Protein AF-A0A9R0UV63-F1 (afdb_monomer_lite)

Radius of gyration: 29.66 Å; chains: 1; bounding box: 83×68×76 Å

Secondary structure (DSSP, 8-state):
-------------SSHHHHHHHHTTS---PPPHHHHHHHHHGGGGG-EEEEEEEEE-TTS-EEEEEEEEE-HHHHHHHHHHHHHHHHHHHHHHTTTT-S-EEE-S---------------------TTGGG--GGGTTSPEEE--TT---HHHHHHHHHHHHHHHHHHHHHHHHHHHHHHHHHHHHHHHHHH-TTS-HHHHHHHHHH----HHHHHHHHHHHHHHHHHHHHHHHHHHHHHHHHHHT-

pLDDT: mean 73.36, std 22.22, range [30.55, 98.38]

Foldseek 3Di:
DDDDDDDDPDPPPDPVVVVVVVVVPPPPPPDDPVSVLVVLLVVQVVAWDWDWDWDADPVRDIDIDIDIDRDPLCVPLVVVLVVLVVLLVVLVVVCPPAQKDFDDLDDPPDDDPDDDDDDPDPPPPPLQVPDPDPVPSVDTAMDHDQQFDDPVNLVVLVVSLVSLVVSLVVLVVSLVVLVVVVVVVVVVVCVVPVPDDPVVSVVCVVVPPPDSSSVSSNVSSVVSNVSSVVSNVVSVSSSVNRVSSND

Sequence (247 aa):
MADSSNSPSTSVSDESSEAEAQCCSSSSTAPSLHDTMDCLLAVCDYIVEFYPSTQPLSDGTRVEVMATRPRSDIYINLPALEKLDAMLIEIMDSFQKAEFWYADAGTRSFGSVTSSSSPSSSFRRSTTTAHRNEDKWWVPVPCVPEGGLSVKARKELRQRRDCANQIHKAAVAINSGVLSDMESLLLCIKHRFPGLSQTTLDTSKIQFNKDVGQAILESYSRVLESLAFNIVSWTDEVLFADKAARK

InterPro domains:
  IPR005512 PRONE domain [PF03759] (36-183)
  IPR005512 PRONE domain [PS51334] (1-247)
  IPR038937 Rop guanine nucleotide exchange factor [PTHR33101] (34-183)

Organism: Triticum turgidum subsp. durum (NCBI:txid4567)

Structure (mmCIF, N/CA/C/O backbone):
data_AF-A0A9R0UV63-F1
#
_entry.id   AF-A0A9R0UV63-F1
#
loop_
_atom_site.group_PDB
_atom_site.id
_atom_site.type_symbol
_atom_site.label_atom_id
_atom_site.label_alt_id
_atom_site.label_comp_id
_atom_site.label_asym_id
_atom_site.label_entity_id
_atom_site.label_seq_id
_atom_site.pdbx_PDB_ins_code
_atom_site.Cartn_x
_atom_site.Cartn_y
_atom_site.Cartn_z
_atom_site.occupancy
_atom_site.B_iso_or_equiv
_atom_site.auth_seq_id
_atom_site.auth_comp_id
_atom_site.auth_asym_id
_atom_site.auth_atom_id
_atom_site.pdbx_PDB_model_num
ATOM 1 N N . MET A 1 1 ? 10.391 -59.450 43.694 1.00 37.38 1 MET A N 1
ATOM 2 C CA . MET A 1 1 ? 10.877 -60.160 42.492 1.00 37.38 1 MET A CA 1
ATOM 3 C C . MET A 1 1 ? 9.616 -60.629 41.777 1.00 37.38 1 MET A C 1
ATOM 5 O O . MET A 1 1 ? 8.924 -61.446 42.361 1.00 37.38 1 MET A O 1
ATOM 9 N N . ALA A 1 2 ? 9.061 -59.812 40.869 1.00 35.91 2 ALA A N 1
ATOM 10 C CA . ALA A 1 2 ? 9.223 -59.922 39.400 1.00 35.91 2 ALA A CA 1
ATOM 11 C C . ALA A 1 2 ? 8.759 -61.314 38.915 1.00 35.91 2 ALA A C 1
ATOM 13 O O . ALA A 1 2 ? 9.233 -62.302 39.457 1.00 35.91 2 ALA A O 1
ATOM 14 N N . ASP A 1 3 ? 7.822 -61.528 37.996 1.00 34.06 3 ASP A N 1
ATOM 15 C CA . ASP A 1 3 ? 7.282 -60.758 36.873 1.00 34.06 3 ASP A CA 1
ATOM 16 C C . ASP A 1 3 ? 5.901 -61.336 36.511 1.00 34.06 3 ASP A C 1
ATOM 18 O O . ASP A 1 3 ? 5.694 -62.543 36.629 1.00 34.06 3 ASP A O 1
ATOM 22 N N . SER A 1 4 ? 4.977 -60.506 36.023 1.00 38.59 4 SER A N 1
ATOM 23 C CA . SER A 1 4 ? 3.871 -60.915 35.135 1.00 38.59 4 SER A CA 1
ATOM 24 C C . SER A 1 4 ? 3.255 -59.658 34.522 1.00 38.59 4 SER A C 1
ATOM 26 O O . SER A 1 4 ? 2.269 -59.108 35.006 1.00 38.59 4 SER A O 1
ATOM 28 N N . SER A 1 5 ? 3.901 -59.165 33.472 1.00 39.75 5 SER A N 1
ATOM 29 C CA . SER A 1 5 ? 3.413 -58.117 32.582 1.00 39.75 5 SER A CA 1
ATOM 30 C C . SER A 1 5 ? 2.349 -58.703 31.649 1.00 39.75 5 SER A C 1
ATOM 32 O O . SER A 1 5 ? 2.662 -59.381 30.675 1.00 39.75 5 SER A O 1
ATOM 34 N N . ASN A 1 6 ? 1.079 -58.440 31.958 1.00 38.28 6 ASN A N 1
ATOM 35 C CA . ASN A 1 6 ? -0.048 -58.688 31.065 1.00 38.28 6 ASN A CA 1
ATOM 36 C C . ASN A 1 6 ? -0.496 -57.333 30.495 1.00 38.28 6 ASN A C 1
ATOM 38 O O . ASN A 1 6 ? -1.189 -56.568 31.165 1.00 38.28 6 ASN A O 1
ATOM 42 N N . SER A 1 7 ? -0.033 -57.002 29.291 1.00 40.16 7 SER A N 1
ATOM 43 C CA . SER A 1 7 ? -0.441 -55.792 28.568 1.00 40.16 7 SER A CA 1
ATOM 44 C C . SER A 1 7 ? -1.810 -56.015 27.916 1.00 40.16 7 SER A C 1
ATOM 46 O O . SER A 1 7 ? -1.969 -57.007 27.205 1.00 40.16 7 SER A O 1
ATOM 48 N N . PRO A 1 8 ? -2.795 -55.115 28.074 1.00 38.47 8 PRO A N 1
ATOM 49 C CA . PRO A 1 8 ? -3.982 -55.137 27.238 1.00 38.47 8 PRO A CA 1
ATOM 50 C C . PRO A 1 8 ? -3.643 -54.490 25.889 1.00 38.47 8 PRO A C 1
ATOM 52 O O . PRO A 1 8 ? -3.370 -53.295 25.801 1.00 38.47 8 PRO A O 1
ATOM 55 N N . SER A 1 9 ? -3.641 -55.295 24.829 1.00 36.59 9 SER A N 1
ATOM 56 C CA . SER A 1 9 ? -3.609 -54.824 23.446 1.00 36.59 9 SER A CA 1
ATOM 57 C C . SER A 1 9 ? -4.963 -54.204 23.099 1.00 36.59 9 SER A C 1
ATOM 59 O O . SER A 1 9 ? -5.873 -54.891 22.645 1.00 36.59 9 SER A O 1
ATOM 61 N N . THR A 1 10 ? -5.120 -52.904 23.333 1.00 37.75 10 THR A N 1
ATOM 62 C CA . THR A 1 10 ? -6.195 -52.122 22.717 1.00 37.75 10 THR A CA 1
ATOM 63 C C . THR A 1 10 ? -5.818 -51.865 21.264 1.00 37.75 10 THR A C 1
ATOM 65 O O . THR A 1 10 ? -4.943 -51.051 20.973 1.00 37.75 10 THR A O 1
ATOM 68 N N . SER A 1 11 ? -6.462 -52.592 20.355 1.00 39.50 11 SER A N 1
ATOM 69 C CA . SER A 1 11 ? -6.487 -52.305 18.924 1.00 39.50 11 SER A CA 1
ATOM 70 C C . SER A 1 11 ? -7.198 -50.971 18.694 1.00 39.50 11 SER A C 1
ATOM 72 O O . SER A 1 11 ? -8.419 -50.923 18.567 1.00 39.50 11 SER A O 1
ATOM 74 N N . VAL A 1 12 ? -6.427 -49.885 18.684 1.00 42.53 12 VAL A N 1
ATOM 75 C CA . VAL A 1 12 ? -6.827 -48.606 18.090 1.00 42.53 12 VAL A CA 1
ATOM 76 C C . VAL A 1 12 ? -6.249 -48.602 16.681 1.00 42.53 12 VAL A C 1
ATOM 78 O O . VAL A 1 12 ? -5.180 -48.054 16.426 1.00 42.53 12 VAL A O 1
ATOM 81 N N . SER A 1 13 ? -6.911 -49.332 15.793 1.00 45.72 13 SER A N 1
ATOM 82 C CA . SER A 1 13 ? -6.637 -49.288 14.364 1.00 45.72 13 SER A CA 1
ATOM 83 C C . SER A 1 13 ? -7.853 -48.674 13.689 1.00 45.72 13 SER A C 1
ATOM 85 O O . SER A 1 13 ? -8.967 -49.155 13.875 1.00 45.72 13 SER A O 1
ATOM 87 N N . ASP A 1 14 ? -7.575 -47.611 12.937 1.00 48.31 14 ASP A N 1
ATOM 88 C CA . ASP A 1 14 ? -8.387 -47.084 11.841 1.00 48.31 14 ASP A CA 1
ATOM 89 C C . ASP A 1 14 ? -9.636 -46.255 12.171 1.00 48.31 14 ASP A C 1
ATOM 91 O O . ASP A 1 14 ? -10.699 -46.485 11.616 1.00 48.31 14 ASP A O 1
ATOM 95 N N . GLU A 1 15 ? -9.482 -45.193 12.972 1.00 39.53 15 GLU A N 1
ATOM 96 C CA . GLU A 1 15 ? -10.379 -44.017 12.867 1.00 39.53 15 GLU A CA 1
ATOM 97 C C . GLU A 1 15 ? -9.643 -42.750 12.367 1.00 39.53 15 GLU A C 1
ATOM 99 O O . GLU A 1 15 ? -10.254 -41.849 11.798 1.00 39.53 15 GLU A O 1
ATOM 104 N N . SER A 1 16 ? -8.304 -42.699 12.466 1.00 39.41 16 SER A N 1
ATOM 105 C CA . SER A 1 16 ? -7.493 -41.620 11.861 1.00 39.41 16 SER A CA 1
ATOM 106 C C . SER A 1 16 ? -7.344 -41.759 10.344 1.00 39.41 16 SER A C 1
ATOM 108 O O . SER A 1 16 ? -7.339 -40.755 9.637 1.00 39.41 16 SER A O 1
ATOM 110 N N . SER A 1 17 ? -7.264 -42.989 9.837 1.00 41.84 17 SER A N 1
ATOM 111 C CA . SER A 1 17 ? -7.041 -43.277 8.414 1.00 41.84 17 SER A CA 1
ATOM 112 C C . SER A 1 17 ? -8.251 -42.901 7.544 1.00 41.84 17 SER A C 1
ATOM 114 O O . SER A 1 17 ? -8.101 -42.555 6.373 1.00 41.84 17 SER A O 1
ATOM 116 N N . GLU A 1 18 ? -9.458 -42.936 8.118 1.00 39.47 18 GLU A N 1
ATOM 117 C CA . GLU A 1 18 ? -10.705 -42.628 7.409 1.00 39.47 18 GLU A CA 1
ATOM 118 C C . GLU A 1 18 ? -10.985 -41.114 7.383 1.00 39.47 18 GLU A C 1
ATOM 120 O O . GLU A 1 18 ? -11.452 -40.592 6.373 1.00 39.47 18 GLU A O 1
ATOM 125 N N . ALA A 1 19 ? -10.568 -40.370 8.417 1.00 40.47 19 ALA A N 1
ATOM 126 C CA . ALA A 1 19 ? -10.639 -38.905 8.432 1.00 40.47 19 ALA A CA 1
ATOM 127 C C . ALA A 1 19 ? -9.666 -38.245 7.432 1.00 40.47 19 ALA A C 1
ATOM 129 O O . ALA A 1 19 ? -9.995 -37.218 6.833 1.00 40.47 19 ALA A O 1
ATOM 130 N N . GLU A 1 20 ? -8.497 -38.850 7.192 1.00 40.41 20 GLU A N 1
ATOM 131 C CA . GLU A 1 20 ? -7.548 -38.367 6.179 1.00 40.41 20 GLU A CA 1
ATOM 132 C C . GLU A 1 20 ? -7.994 -38.720 4.748 1.00 40.41 20 GLU A C 1
ATOM 134 O O . GLU A 1 20 ? -7.863 -37.896 3.840 1.00 40.41 20 GLU A O 1
ATOM 139 N N . ALA A 1 21 ? -8.619 -39.885 4.538 1.00 41.09 21 ALA A N 1
ATOM 140 C CA . ALA A 1 21 ? -9.150 -40.277 3.228 1.00 41.09 21 ALA A CA 1
ATOM 141 C C . ALA A 1 21 ? -10.405 -39.476 2.814 1.00 41.09 21 ALA A C 1
ATOM 143 O O . ALA A 1 21 ? -10.617 -39.216 1.621 1.00 41.09 21 ALA A O 1
A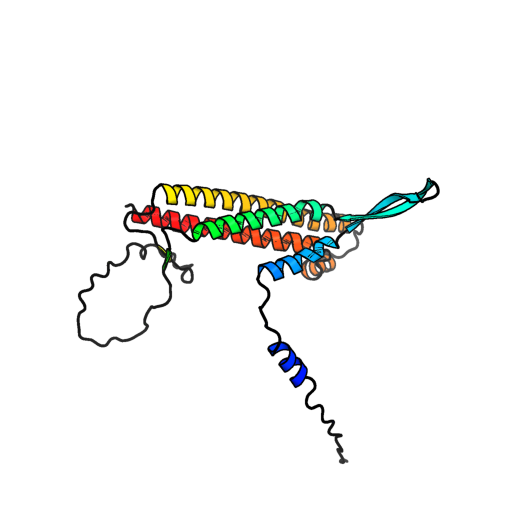TOM 144 N N . GLN A 1 22 ? -11.211 -39.024 3.781 1.00 38.78 22 GLN A N 1
ATOM 145 C CA . GLN A 1 22 ? -12.388 -38.187 3.524 1.00 38.78 22 GLN A CA 1
ATOM 146 C C . GLN A 1 22 ? -12.009 -36.772 3.043 1.00 38.78 22 GLN A C 1
ATOM 148 O O . GLN A 1 22 ? -12.732 -36.172 2.251 1.00 38.78 22 GLN A O 1
ATOM 153 N N . CYS A 1 23 ? -10.853 -36.246 3.466 1.00 36.72 23 CYS A N 1
ATOM 154 C CA . CYS A 1 23 ? -10.387 -34.913 3.069 1.00 36.72 23 CYS A CA 1
ATOM 155 C C . CYS A 1 23 ? -9.835 -34.884 1.627 1.00 36.72 23 CYS A C 1
ATOM 157 O O . CYS A 1 23 ? -9.861 -33.851 0.958 1.00 36.72 23 CYS A O 1
ATOM 159 N N . CYS A 1 24 ? -9.388 -36.032 1.105 1.00 37.38 24 CYS A N 1
ATOM 160 C CA . CYS A 1 24 ? -8.855 -36.150 -0.255 1.00 37.38 24 CYS A CA 1
ATOM 161 C C . CYS A 1 24 ? -9.925 -36.314 -1.351 1.00 37.38 24 CYS A C 1
ATOM 163 O O . CYS A 1 24 ? -9.582 -36.265 -2.532 1.00 37.38 24 CYS A O 1
ATOM 165 N N . SER A 1 25 ? -11.199 -36.523 -0.996 1.00 43.19 25 SER A N 1
ATOM 166 C CA . SER A 1 25 ? -12.278 -36.814 -1.958 1.00 43.19 25 SER A CA 1
ATOM 167 C C . SER A 1 25 ? -13.235 -35.644 -2.223 1.00 43.19 25 SER A C 1
ATOM 169 O O . SER A 1 25 ? -13.966 -35.664 -3.214 1.00 43.19 25 SER A O 1
ATOM 171 N N . SER A 1 26 ? -13.181 -34.576 -1.427 1.00 43.62 26 SER A N 1
ATOM 172 C CA . SER A 1 26 ? -13.747 -33.274 -1.790 1.00 43.62 26 SER A CA 1
ATOM 173 C C . SER A 1 26 ? -12.685 -32.454 -2.512 1.00 43.62 26 SER A C 1
ATOM 175 O O . SER A 1 26 ? -11.606 -32.245 -1.970 1.00 43.62 26 SER A O 1
ATOM 177 N N . SER A 1 27 ? -12.983 -32.002 -3.729 1.00 49.06 27 SER A N 1
ATOM 178 C CA . SER A 1 27 ? -12.162 -31.112 -4.560 1.00 49.06 27 SER A CA 1
ATOM 179 C C . SER A 1 27 ? -11.475 -30.004 -3.746 1.00 49.06 27 SER A C 1
ATOM 181 O O . SER A 1 27 ? -12.057 -28.942 -3.512 1.00 49.06 27 SER A O 1
ATOM 183 N N . SER A 1 28 ? -10.241 -30.265 -3.308 1.00 44.28 28 SER A N 1
ATOM 184 C CA . SER A 1 28 ? -9.420 -29.337 -2.534 1.00 44.28 28 SER A CA 1
ATOM 185 C C . SER A 1 28 ? -8.847 -28.298 -3.487 1.00 44.28 28 SER A C 1
ATOM 187 O O . SER A 1 28 ? -7.748 -28.427 -4.025 1.00 44.28 28 SER A O 1
ATOM 189 N N . THR A 1 29 ? -9.653 -27.278 -3.758 1.00 51.41 29 THR A N 1
ATOM 190 C CA . THR A 1 29 ? -9.124 -26.009 -4.245 1.00 51.41 29 THR A CA 1
ATOM 191 C C . THR A 1 29 ? -8.557 -25.347 -3.001 1.00 51.41 29 THR A C 1
ATOM 193 O O . THR A 1 29 ? -9.322 -24.885 -2.157 1.00 51.41 29 THR A O 1
ATOM 196 N N . ALA A 1 30 ? -7.236 -25.408 -2.814 1.00 48.09 30 ALA A N 1
ATOM 197 C CA . ALA A 1 30 ? -6.594 -24.660 -1.741 1.00 48.09 30 ALA A CA 1
ATOM 198 C C . ALA A 1 30 ? -7.074 -23.196 -1.823 1.00 48.09 30 ALA A C 1
ATOM 200 O O . ALA A 1 30 ? -7.116 -22.662 -2.938 1.00 48.09 30 ALA A O 1
ATOM 201 N N . PRO A 1 31 ? -7.480 -22.572 -0.702 1.00 51.50 31 PRO A N 1
ATOM 202 C CA . PRO A 1 31 ? -7.946 -21.192 -0.718 1.00 51.50 31 PRO A CA 1
ATOM 203 C C . PRO A 1 31 ? -6.879 -20.309 -1.359 1.00 51.50 31 PRO A C 1
ATOM 205 O O . PRO A 1 31 ? -5.678 -20.500 -1.137 1.00 51.50 31 PRO A O 1
ATOM 208 N N . SER A 1 32 ? -7.308 -19.365 -2.192 1.00 59.25 32 SER A N 1
ATOM 209 C CA . SER A 1 32 ? -6.378 -18.405 -2.766 1.00 59.25 32 SER A CA 1
ATOM 210 C C . SER A 1 32 ? -5.769 -17.549 -1.646 1.00 59.25 32 SER A C 1
ATOM 212 O O . SER A 1 32 ? -6.312 -17.431 -0.542 1.00 59.25 32 SER A O 1
ATOM 214 N N . LEU A 1 33 ? -4.612 -16.937 -1.909 1.00 55.25 33 LEU A N 1
ATOM 215 C CA . LEU A 1 33 ? -3.993 -15.997 -0.964 1.00 55.25 33 LEU A CA 1
ATOM 216 C C . LEU A 1 33 ? -4.955 -14.858 -0.578 1.00 55.25 33 LEU A C 1
ATOM 218 O O . LEU A 1 33 ? -4.909 -14.395 0.557 1.00 55.25 33 LEU A O 1
ATOM 222 N N . HIS A 1 34 ? -5.852 -14.471 -1.491 1.00 62.03 34 HIS A N 1
ATOM 223 C CA . HIS A 1 34 ? -6.912 -13.493 -1.249 1.00 62.03 34 HIS A CA 1
ATOM 224 C C . HIS A 1 34 ? -7.936 -14.010 -0.227 1.00 62.03 34 HIS A C 1
ATOM 226 O O . HIS A 1 34 ? -8.152 -13.362 0.790 1.00 62.03 34 HIS A O 1
ATOM 232 N N . ASP A 1 35 ? -8.460 -15.228 -0.413 1.00 56.84 35 ASP A N 1
ATOM 233 C CA . ASP A 1 35 ? -9.430 -15.840 0.516 1.00 56.84 35 ASP A CA 1
ATOM 234 C C . ASP A 1 35 ? -8.855 -15.996 1.937 1.00 56.84 35 ASP A C 1
ATOM 236 O O . ASP A 1 35 ? -9.563 -15.899 2.941 1.00 56.84 35 ASP A O 1
ATOM 240 N N . THR A 1 36 ? -7.543 -16.233 2.030 1.00 64.06 36 THR A N 1
ATOM 241 C CA . THR A 1 36 ? -6.837 -16.335 3.315 1.00 64.06 36 THR A CA 1
ATOM 242 C C . THR A 1 36 ? -6.743 -14.977 4.014 1.00 64.06 36 THR A C 1
ATOM 244 O O . THR A 1 36 ? -6.926 -14.905 5.229 1.00 64.06 36 THR A O 1
ATOM 247 N N . MET A 1 37 ? -6.481 -13.902 3.265 1.00 74.00 37 MET A N 1
ATOM 248 C CA . MET A 1 37 ? -6.430 -12.546 3.816 1.00 74.00 37 MET A CA 1
ATOM 249 C C . MET A 1 37 ? -7.818 -12.055 4.231 1.00 74.00 37 MET A C 1
ATOM 251 O O . MET A 1 37 ? -7.960 -11.556 5.345 1.00 74.00 37 MET A O 1
ATOM 255 N N . ASP A 1 38 ? -8.851 -12.294 3.422 1.00 73.81 38 ASP A N 1
ATOM 256 C CA . ASP A 1 38 ? -10.237 -11.943 3.761 1.00 73.81 38 ASP A CA 1
ATOM 257 C C . ASP A 1 38 ? -10.681 -12.609 5.073 1.00 73.81 38 ASP A C 1
ATOM 259 O O . ASP A 1 38 ? -11.277 -11.973 5.943 1.00 73.81 38 ASP A O 1
ATOM 263 N N . CYS A 1 39 ? -10.326 -13.885 5.266 1.00 72.94 39 CYS A N 1
ATOM 264 C CA . CYS A 1 39 ? -10.612 -14.606 6.505 1.00 72.94 39 CYS A CA 1
ATOM 265 C C . CYS A 1 39 ? -9.916 -13.985 7.729 1.00 72.94 39 CYS A C 1
ATOM 267 O O . CYS A 1 39 ? -10.480 -13.986 8.825 1.00 72.94 39 CYS A O 1
ATOM 269 N N . LEU A 1 40 ? -8.691 -13.477 7.568 1.00 72.75 40 LEU A N 1
ATOM 270 C CA . LEU A 1 40 ? -7.953 -12.820 8.648 1.00 72.75 40 LEU A CA 1
ATOM 271 C C . LEU A 1 40 ? -8.539 -11.439 8.971 1.00 72.75 40 LEU A C 1
ATOM 273 O O . LEU A 1 40 ? -8.652 -11.088 10.147 1.00 72.75 40 LEU A O 1
ATOM 277 N N . LEU A 1 41 ? -8.951 -10.680 7.952 1.00 84.38 41 LEU A N 1
ATOM 278 C CA . LEU A 1 41 ? -9.547 -9.352 8.114 1.00 84.38 41 LEU A CA 1
ATOM 279 C C . LEU A 1 41 ? -10.979 -9.408 8.664 1.00 84.38 41 LEU A C 1
ATOM 281 O O . LEU A 1 41 ? -11.367 -8.509 9.406 1.00 84.38 41 LEU A O 1
ATOM 285 N N . ALA A 1 42 ? -11.728 -10.492 8.427 1.00 86.38 42 ALA A N 1
ATOM 286 C CA . ALA A 1 42 ? -13.080 -10.689 8.966 1.00 86.38 42 ALA A CA 1
ATOM 287 C C . ALA A 1 42 ? -13.155 -10.595 10.504 1.00 86.38 42 ALA A C 1
ATOM 289 O O . ALA A 1 42 ? -14.207 -10.299 11.067 1.00 86.38 42 ALA A O 1
ATOM 290 N N . VAL A 1 43 ? -12.041 -10.813 11.212 1.00 87.62 43 VAL A N 1
ATOM 291 C CA . VAL A 1 43 ? -11.963 -10.621 12.669 1.00 87.62 43 VAL A CA 1
ATOM 292 C C . VAL A 1 43 ? -12.248 -9.165 13.061 1.00 87.62 43 VAL A C 1
ATOM 294 O O . VAL A 1 43 ? -12.845 -8.921 14.111 1.00 87.62 43 VAL A O 1
ATOM 297 N N . CYS A 1 44 ? -11.872 -8.198 12.222 1.00 87.94 44 CYS A N 1
ATOM 298 C CA . CYS A 1 44 ? -12.064 -6.773 12.476 1.00 87.94 44 CYS A CA 1
ATOM 299 C C . CYS A 1 44 ? -13.539 -6.352 12.527 1.00 87.94 44 CYS A C 1
ATOM 301 O O . CYS A 1 44 ? -13.861 -5.437 13.286 1.00 87.94 44 CYS A O 1
ATOM 303 N N . ASP A 1 45 ? -14.438 -7.049 11.824 1.00 90.31 45 ASP A N 1
ATOM 304 C CA . ASP A 1 45 ? -15.884 -6.771 11.848 1.00 90.31 45 ASP A CA 1
ATOM 305 C C . ASP A 1 45 ? -16.499 -6.969 13.241 1.00 90.31 45 ASP A C 1
ATOM 307 O O . ASP A 1 45 ? -17.518 -6.366 13.588 1.00 90.31 45 ASP A O 1
ATOM 311 N N . TYR A 1 46 ? -15.855 -7.793 14.070 1.00 88.69 46 TYR A N 1
ATOM 312 C CA . TYR A 1 46 ? -16.306 -8.121 15.420 1.00 88.69 46 TYR A CA 1
ATOM 313 C C . TYR A 1 46 ? -15.622 -7.280 16.508 1.00 88.69 46 TYR A C 1
ATOM 315 O O . TYR A 1 46 ? -15.958 -7.414 17.688 1.00 88.69 46 TYR A O 1
ATOM 323 N N . ILE A 1 47 ? -14.688 -6.392 16.150 1.00 89.12 47 ILE A N 1
ATOM 324 C CA . ILE A 1 47 ? -13.998 -5.520 17.107 1.00 89.12 47 ILE A CA 1
ATOM 325 C C . ILE A 1 47 ? -14.754 -4.192 17.222 1.00 89.12 47 ILE A C 1
ATOM 327 O O . ILE A 1 47 ? -14.625 -3.282 16.399 1.00 89.12 47 ILE A O 1
ATOM 331 N N . VAL A 1 48 ? -15.554 -4.080 18.284 1.00 90.44 48 VAL A N 1
ATOM 332 C CA . VAL A 1 48 ? -16.506 -2.980 18.484 1.00 90.44 48 VAL A CA 1
ATOM 333 C C . VAL A 1 48 ? -16.306 -2.241 19.809 1.00 90.44 48 VAL A C 1
ATOM 335 O O . VAL A 1 48 ? -15.890 -2.809 20.817 1.00 90.44 48 VAL A O 1
ATOM 338 N N . GLU A 1 49 ? -16.661 -0.958 19.816 1.00 88.94 49 GLU A N 1
ATOM 339 C CA . GLU A 1 49 ? -16.854 -0.143 21.014 1.00 88.94 49 GLU A CA 1
ATOM 340 C C . GLU A 1 49 ? -18.328 -0.181 21.435 1.00 88.94 49 GLU A C 1
ATOM 342 O O . GLU A 1 49 ? -19.232 -0.012 20.609 1.00 88.94 49 GLU A O 1
ATOM 347 N N . PHE A 1 50 ? -18.573 -0.340 22.735 1.00 89.62 50 PHE A N 1
ATOM 348 C CA . PHE A 1 50 ? -19.905 -0.199 23.314 1.00 89.62 50 PHE A CA 1
ATOM 349 C C . PHE A 1 50 ? -20.157 1.251 23.718 1.00 89.62 50 PHE A C 1
ATOM 351 O O . PHE A 1 50 ? -19.315 1.880 24.359 1.00 89.62 50 PHE A O 1
ATOM 358 N N . TYR A 1 51 ? -21.339 1.769 23.401 1.00 84.94 51 TYR A N 1
ATOM 359 C CA . TYR A 1 51 ? -21.751 3.108 23.806 1.00 84.94 51 TYR A CA 1
ATOM 360 C C . TYR A 1 51 ? -23.220 3.123 24.249 1.00 84.94 51 TYR A C 1
ATOM 362 O O . TYR A 1 51 ? -24.035 2.364 23.714 1.00 84.94 51 TYR A O 1
ATOM 370 N N . PRO A 1 52 ? -23.584 3.963 25.232 1.00 93.31 52 PRO A N 1
ATOM 371 C CA . PRO A 1 52 ? -24.971 4.105 25.649 1.00 93.31 52 PRO A CA 1
ATOM 372 C C . PRO A 1 52 ? -25.789 4.787 24.545 1.00 93.31 52 PRO A C 1
ATOM 374 O O . PRO A 1 52 ? -25.359 5.775 23.947 1.00 93.31 52 PRO A O 1
ATOM 377 N N . SER A 1 53 ? -26.983 4.268 24.283 1.00 91.62 53 SER A N 1
ATOM 378 C CA . SER A 1 53 ? -27.924 4.780 23.289 1.00 91.62 53 SER A CA 1
ATOM 379 C C . SER A 1 53 ? -29.353 4.696 23.825 1.00 91.62 53 SER A C 1
ATOM 381 O O . SER A 1 53 ? -29.650 3.880 24.689 1.00 91.62 53 SER A O 1
ATOM 383 N N . THR A 1 54 ? -30.264 5.531 23.324 1.00 92.75 54 THR A N 1
ATOM 384 C CA . THR A 1 54 ? -31.696 5.414 23.646 1.00 92.75 54 THR A CA 1
ATOM 385 C C . THR A 1 54 ? -32.469 4.890 22.450 1.00 92.75 54 THR A C 1
ATOM 387 O O . THR A 1 54 ? -32.423 5.477 21.369 1.00 92.75 54 THR A O 1
ATOM 390 N N . GLN A 1 55 ? -33.224 3.816 22.665 1.00 88.88 55 GLN A N 1
ATOM 391 C CA . GLN A 1 55 ? -34.097 3.217 21.661 1.00 88.88 55 GLN A CA 1
ATOM 392 C C . GLN A 1 55 ? -35.574 3.359 22.070 1.00 88.88 55 GLN A C 1
ATOM 394 O O . GLN A 1 55 ? -35.898 3.222 23.252 1.00 88.88 55 GLN A O 1
ATOM 399 N N . PRO A 1 56 ? -36.477 3.680 21.127 1.00 89.38 56 PRO A N 1
ATOM 400 C CA . PRO A 1 56 ? -37.912 3.724 21.391 1.00 89.38 56 PRO A CA 1
ATOM 401 C C . PRO A 1 56 ? -38.521 2.313 21.381 1.00 89.38 56 PRO A C 1
ATOM 403 O O . PRO A 1 56 ? -38.245 1.523 20.479 1.00 89.38 56 PRO A O 1
ATOM 406 N N . LEU A 1 57 ? -39.378 2.010 22.355 1.00 87.31 57 LEU A N 1
ATOM 407 C C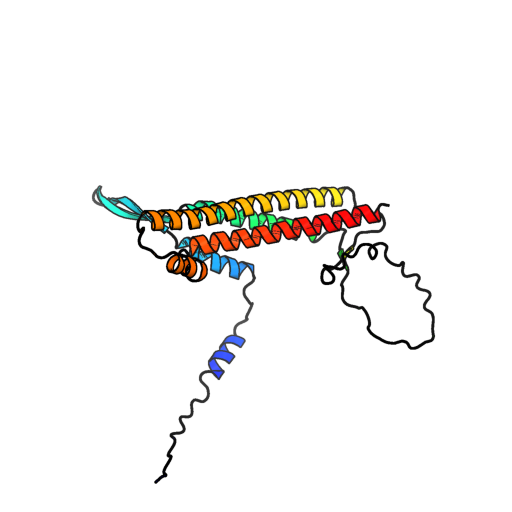A . LEU A 1 57 ? -40.232 0.821 22.358 1.00 87.31 57 LEU A CA 1
ATOM 408 C C . LEU A 1 57 ? -41.501 1.065 21.530 1.00 87.31 57 LEU A C 1
ATOM 410 O O . LEU A 1 57 ? -41.841 2.198 21.182 1.00 87.31 57 LEU A O 1
ATOM 414 N N . SER A 1 58 ? -42.220 -0.015 21.223 1.00 86.88 58 SER A N 1
ATOM 415 C CA . SER A 1 58 ? -43.477 0.020 20.463 1.00 86.88 58 SER A CA 1
ATOM 416 C C . SER A 1 58 ? -44.592 0.832 21.136 1.00 86.88 58 SER A C 1
ATOM 418 O O . SER A 1 58 ? -45.521 1.262 20.458 1.00 86.88 58 SER A O 1
ATOM 420 N N . ASP A 1 59 ? -44.493 1.070 22.442 1.00 87.25 59 ASP A N 1
ATOM 421 C CA . ASP A 1 59 ? -45.400 1.891 23.251 1.00 87.25 59 ASP A CA 1
ATOM 422 C C . ASP A 1 59 ? -44.992 3.380 23.322 1.00 87.25 59 ASP A C 1
ATOM 424 O O . ASP A 1 59 ? -45.683 4.180 23.950 1.00 87.25 59 ASP A O 1
ATOM 428 N N . GLY A 1 60 ? -43.882 3.771 22.681 1.00 86.44 60 GLY A N 1
ATOM 429 C CA . GLY A 1 60 ? -43.328 5.129 22.718 1.00 86.44 60 GLY A CA 1
ATOM 430 C C . GLY A 1 60 ? -42.406 5.413 23.911 1.00 86.44 60 GLY A C 1
ATOM 431 O O . GLY A 1 60 ? -41.802 6.488 23.968 1.00 86.44 60 GLY A O 1
ATOM 432 N N . THR A 1 61 ? -42.239 4.463 24.835 1.00 90.06 61 THR A N 1
ATOM 433 C CA . THR A 1 61 ? -41.306 4.580 25.961 1.00 90.06 61 THR A CA 1
ATOM 434 C C . THR A 1 61 ? -39.862 4.535 25.451 1.00 90.06 61 THR A C 1
ATOM 436 O O . THR A 1 61 ? -39.509 3.698 24.622 1.00 90.06 61 THR A O 1
ATOM 439 N N . ARG A 1 62 ? -38.990 5.434 25.929 1.00 90.12 62 ARG A N 1
ATOM 440 C CA . ARG A 1 62 ? -37.555 5.409 25.591 1.00 90.12 62 ARG A CA 1
ATOM 441 C C . ARG A 1 62 ? -36.806 4.551 26.600 1.00 90.12 62 ARG A C 1
ATOM 443 O O . ARG A 1 62 ? -36.879 4.823 27.795 1.00 90.12 62 ARG A O 1
ATOM 450 N N . VAL A 1 63 ? -36.057 3.568 26.118 1.00 92.06 63 VAL A N 1
ATOM 451 C CA . VAL A 1 63 ? -35.209 2.710 26.951 1.00 92.06 63 VAL A CA 1
ATOM 452 C C . VAL A 1 63 ? -33.747 2.950 26.606 1.00 92.06 63 VAL A C 1
ATOM 454 O O . VAL A 1 63 ? -33.372 3.047 25.435 1.00 92.06 63 VAL A O 1
ATOM 457 N N . GLU A 1 64 ? -32.922 3.079 27.642 1.00 93.19 64 GLU A N 1
ATOM 458 C CA . GLU A 1 64 ? -31.471 3.104 27.502 1.00 93.19 64 GLU A CA 1
ATOM 459 C C . GLU A 1 64 ? -30.954 1.692 27.242 1.00 93.19 64 GLU A C 1
ATOM 461 O O . GLU A 1 64 ? -31.239 0.749 27.980 1.00 93.19 64 GLU A O 1
ATOM 466 N N . VAL A 1 65 ? -30.189 1.555 26.171 1.00 92.50 65 VAL A N 1
ATOM 467 C CA . VAL A 1 65 ? -29.574 0.309 25.727 1.00 92.50 65 VAL A CA 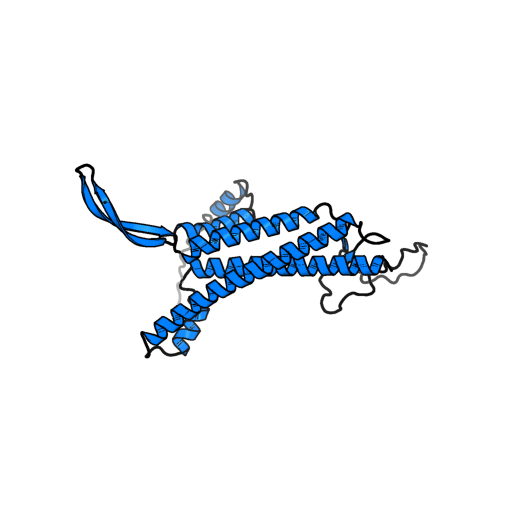1
ATOM 468 C C . VAL A 1 65 ? -28.103 0.554 25.427 1.00 92.50 65 VAL A C 1
ATOM 470 O O . VAL A 1 65 ? -27.696 1.658 25.064 1.00 92.50 65 VAL A O 1
ATOM 473 N N . MET A 1 66 ? -27.294 -0.494 25.529 1.00 93.50 66 MET A N 1
ATOM 474 C CA . MET A 1 66 ? -25.926 -0.461 25.022 1.00 93.50 66 MET A CA 1
ATOM 475 C C . MET A 1 66 ? -25.949 -0.820 23.538 1.00 93.50 66 MET A C 1
ATOM 477 O O . MET A 1 66 ? -26.433 -1.886 23.164 1.00 93.50 66 MET A O 1
ATOM 481 N N . ALA A 1 67 ? -25.442 0.076 22.700 1.00 91.31 67 ALA A N 1
ATOM 482 C CA . ALA A 1 67 ? -25.249 -0.154 21.275 1.00 91.31 67 ALA A CA 1
ATOM 483 C C . ALA A 1 67 ? -23.769 -0.424 20.978 1.00 91.31 67 ALA A C 1
ATOM 485 O O . ALA A 1 67 ? -22.890 -0.076 21.770 1.00 91.31 67 ALA A O 1
ATOM 486 N N . THR A 1 68 ? -23.499 -1.041 19.831 1.00 92.19 68 THR A N 1
ATOM 487 C CA . THR A 1 68 ? -22.148 -1.328 19.343 1.00 92.19 68 THR A CA 1
ATOM 488 C C . THR A 1 68 ? -21.853 -0.520 18.086 1.00 92.19 68 THR A C 1
ATOM 490 O O . THR A 1 68 ? -22.743 -0.232 17.286 1.00 92.19 68 THR A O 1
ATOM 493 N N . ARG A 1 69 ? -20.588 -0.140 17.910 1.00 89.38 69 ARG A N 1
ATOM 494 C CA . ARG A 1 69 ? -20.053 0.430 16.665 1.00 89.38 69 ARG A CA 1
ATOM 495 C C . ARG A 1 69 ? -18.635 -0.094 16.432 1.00 89.38 69 ARG A C 1
ATOM 497 O O . ARG A 1 69 ? -17.964 -0.362 17.428 1.00 89.38 69 ARG A O 1
ATOM 504 N N . PRO A 1 70 ? -18.153 -0.213 15.183 1.00 91.81 70 PRO A N 1
ATOM 505 C CA . PRO A 1 70 ? -16.763 -0.576 14.922 1.00 91.81 70 PRO A CA 1
ATOM 506 C C . PRO A 1 70 ? -15.803 0.344 15.673 1.00 91.81 70 PRO A C 1
ATOM 508 O O . PRO A 1 70 ? -16.070 1.544 15.817 1.00 91.81 70 PRO A O 1
ATOM 511 N N . ARG A 1 71 ? -14.702 -0.220 16.170 1.00 93.25 71 ARG A N 1
ATOM 512 C CA . ARG A 1 71 ? -13.682 0.572 16.856 1.00 93.25 71 ARG A CA 1
ATOM 513 C C . ARG A 1 71 ? -13.092 1.615 15.907 1.00 93.25 71 ARG A C 1
ATOM 515 O O . ARG A 1 71 ? -12.906 1.356 14.720 1.00 93.25 71 ARG A O 1
ATOM 522 N N . SER A 1 72 ? -12.856 2.815 16.425 1.00 92.31 72 SER A N 1
ATOM 523 C CA . SER A 1 72 ? -12.546 3.995 15.603 1.00 92.31 72 SER A CA 1
ATOM 524 C C . SER A 1 72 ? -11.277 3.868 14.744 1.00 92.31 72 SER A C 1
ATOM 526 O O . SER A 1 72 ? -11.285 4.276 13.583 1.00 92.31 72 SER A O 1
ATOM 528 N N . ASP A 1 73 ? -10.214 3.270 15.277 1.00 91.56 73 ASP A N 1
ATOM 529 C CA . ASP A 1 73 ? -8.967 2.959 14.566 1.00 91.56 73 ASP A CA 1
ATOM 530 C C . ASP A 1 73 ? -9.184 1.978 13.404 1.00 91.56 73 ASP A C 1
ATOM 532 O O . ASP A 1 73 ? -8.675 2.206 12.309 1.00 91.56 73 ASP A O 1
ATOM 536 N N . ILE A 1 74 ? -9.971 0.922 13.609 1.00 92.62 74 ILE A N 1
ATOM 537 C CA . ILE A 1 74 ? -10.306 -0.071 12.581 1.00 92.62 74 ILE A CA 1
ATOM 538 C C . ILE A 1 74 ? -11.184 0.562 11.505 1.00 92.62 74 ILE A C 1
ATOM 540 O O . ILE A 1 74 ? -10.877 0.449 10.323 1.00 92.62 74 ILE A O 1
ATOM 544 N N . TYR A 1 75 ? -12.227 1.290 11.910 1.00 93.81 75 TYR A N 1
ATOM 545 C CA . TYR A 1 75 ? -13.165 1.946 10.997 1.00 93.81 75 TYR A CA 1
ATOM 546 C C . TYR A 1 75 ? -12.473 2.892 10.004 1.00 93.81 75 TYR A C 1
ATOM 548 O O . TYR A 1 75 ? -12.917 3.039 8.868 1.00 93.81 75 TYR A O 1
ATOM 556 N N . ILE A 1 76 ? -11.388 3.544 10.430 1.00 94.38 76 ILE A N 1
ATOM 557 C CA . ILE A 1 76 ? -10.630 4.482 9.597 1.00 94.38 76 ILE A CA 1
ATOM 558 C C . ILE A 1 76 ? -9.532 3.762 8.812 1.00 94.38 76 ILE A C 1
ATOM 560 O O . ILE A 1 76 ? -9.409 3.959 7.602 1.00 94.38 76 ILE A O 1
ATOM 564 N N . ASN A 1 77 ? -8.703 2.970 9.495 1.00 95.75 77 ASN A N 1
ATOM 565 C CA . ASN A 1 77 ? -7.468 2.463 8.907 1.00 95.75 77 ASN A CA 1
ATOM 566 C C . ASN A 1 77 ? -7.699 1.245 8.015 1.00 95.75 77 ASN A C 1
ATOM 568 O O . ASN A 1 77 ? -7.023 1.131 6.996 1.00 95.75 77 ASN A O 1
ATOM 572 N N . LEU A 1 78 ? -8.645 0.361 8.347 1.00 94.62 78 LEU A N 1
ATOM 573 C CA . LEU A 1 78 ? -8.854 -0.865 7.576 1.00 94.62 78 LEU A CA 1
ATOM 574 C C . LEU A 1 78 ? -9.290 -0.572 6.124 1.00 94.62 78 LEU A C 1
ATOM 576 O O . LEU A 1 78 ? -8.570 -0.995 5.219 1.00 94.62 78 LEU A O 1
ATOM 580 N N . PRO A 1 79 ? -10.320 0.260 5.853 1.00 95.94 79 PRO A N 1
ATOM 581 C CA . PRO A 1 79 ? -10.692 0.595 4.472 1.00 95.94 79 PRO A CA 1
ATOM 582 C C . PRO A 1 79 ? -9.599 1.364 3.718 1.00 95.94 79 PRO A C 1
ATOM 584 O O . PRO A 1 79 ? -9.503 1.308 2.490 1.00 95.94 79 PRO A O 1
ATOM 587 N N . ALA A 1 80 ? -8.766 2.124 4.439 1.00 97.56 80 ALA A N 1
ATOM 588 C CA . ALA A 1 80 ? -7.627 2.805 3.838 1.00 97.56 80 ALA A CA 1
ATOM 589 C C . ALA A 1 80 ? -6.567 1.799 3.369 1.00 97.56 80 ALA A C 1
ATOM 591 O O . ALA A 1 80 ? -6.059 1.943 2.258 1.00 97.56 80 ALA A O 1
ATOM 592 N N . LEU A 1 81 ? -6.264 0.778 4.176 1.00 96.50 81 LEU A N 1
ATOM 593 C CA . LEU A 1 81 ? -5.313 -0.279 3.834 1.00 96.50 81 LEU A CA 1
ATOM 594 C C . LEU A 1 81 ? -5.811 -1.146 2.673 1.00 96.50 81 LEU A C 1
ATOM 596 O O . LEU A 1 81 ? -5.059 -1.332 1.721 1.00 96.50 81 LEU A O 1
ATOM 600 N N . GLU A 1 82 ? -7.080 -1.558 2.675 1.00 95.56 82 GLU A N 1
ATOM 601 C CA . GLU A 1 82 ? -7.694 -2.295 1.554 1.00 95.56 82 GLU A CA 1
ATOM 602 C C . GLU A 1 82 ? -7.585 -1.520 0.234 1.00 95.56 82 GLU A C 1
ATOM 604 O O . GLU A 1 82 ? -7.264 -2.067 -0.822 1.00 95.56 82 GLU A O 1
ATOM 609 N N . LYS A 1 83 ? -7.788 -0.199 0.287 1.00 97.12 83 LYS A N 1
ATOM 610 C CA . LYS A 1 83 ? -7.621 0.659 -0.887 1.00 97.12 83 LYS A CA 1
ATOM 611 C C . LYS A 1 83 ? -6.170 0.703 -1.371 1.00 97.12 83 LYS A C 1
ATOM 613 O O . LYS A 1 83 ? -5.943 0.721 -2.580 1.00 97.12 83 LYS A O 1
ATOM 618 N N . LEU A 1 84 ? -5.195 0.757 -0.461 1.00 97.81 84 LEU A N 1
ATOM 619 C CA . LEU A 1 84 ? -3.776 0.716 -0.828 1.00 97.81 84 LEU A CA 1
ATOM 620 C C . LEU A 1 84 ? -3.395 -0.634 -1.449 1.00 97.81 84 LEU A C 1
ATOM 622 O O . LEU A 1 84 ? -2.643 -0.649 -2.421 1.00 97.81 84 LEU A O 1
ATOM 626 N N . ASP A 1 85 ? -3.936 -1.736 -0.931 1.00 95.81 85 ASP A N 1
ATOM 627 C CA . ASP A 1 85 ? -3.728 -3.087 -1.457 1.00 95.81 85 ASP A CA 1
ATOM 628 C C . ASP A 1 85 ? -4.255 -3.224 -2.889 1.00 95.81 85 ASP A C 1
ATOM 630 O O . ASP A 1 85 ? -3.501 -3.540 -3.809 1.00 95.81 85 ASP A O 1
ATOM 634 N N . ALA A 1 86 ? -5.508 -2.819 -3.122 1.00 95.44 86 ALA A N 1
ATOM 635 C CA . ALA A 1 86 ? -6.099 -2.799 -4.459 1.00 95.44 86 ALA A CA 1
ATOM 636 C C . ALA A 1 86 ? -5.263 -1.975 -5.457 1.00 95.44 86 ALA A C 1
ATOM 638 O O . ALA A 1 86 ? -5.058 -2.391 -6.598 1.00 95.44 86 ALA A O 1
ATOM 639 N N . MET A 1 87 ? -4.727 -0.827 -5.024 1.00 97.19 87 MET A N 1
ATOM 640 C CA . MET A 1 87 ? -3.837 -0.011 -5.856 1.00 97.19 87 MET A CA 1
ATOM 641 C C . MET A 1 87 ? -2.495 -0.705 -6.150 1.00 97.19 87 MET A C 1
ATOM 643 O O . MET A 1 87 ? -1.964 -0.553 -7.250 1.00 97.19 87 MET A O 1
ATOM 647 N N . LEU A 1 88 ? -1.922 -1.460 -5.204 1.00 95.81 88 LEU A N 1
ATOM 648 C CA . LEU A 1 88 ? -0.690 -2.227 -5.438 1.00 95.81 88 LEU A CA 1
ATOM 649 C C . LEU A 1 88 ? -0.925 -3.389 -6.401 1.00 95.81 88 LEU A C 1
ATOM 651 O O . LEU A 1 88 ? -0.104 -3.598 -7.295 1.00 95.81 88 LEU A O 1
ATOM 655 N N . ILE A 1 89 ? -2.052 -4.087 -6.266 1.00 93.75 89 ILE A N 1
ATOM 656 C CA . ILE A 1 89 ? -2.468 -5.145 -7.190 1.00 93.75 89 ILE A CA 1
ATOM 657 C C . ILE A 1 89 ? -2.633 -4.574 -8.603 1.00 93.75 89 ILE A C 1
ATOM 659 O O . ILE A 1 89 ? -2.063 -5.117 -9.546 1.00 93.75 89 ILE A O 1
ATOM 663 N N . GLU A 1 90 ? -3.298 -3.422 -8.758 1.00 94.56 90 GLU A N 1
ATOM 664 C CA . GLU A 1 90 ? -3.440 -2.750 -10.059 1.00 94.56 90 GLU A CA 1
ATOM 665 C C . GLU A 1 90 ? -2.073 -2.415 -10.683 1.00 94.56 90 GLU A C 1
ATOM 667 O O . GLU A 1 90 ? -1.846 -2.629 -11.880 1.00 94.56 90 GLU A O 1
ATOM 672 N N . ILE A 1 91 ? -1.121 -1.932 -9.874 1.00 95.12 91 ILE A N 1
ATOM 673 C CA . ILE A 1 91 ? 0.250 -1.689 -10.336 1.00 95.12 91 ILE A CA 1
ATOM 674 C C . ILE A 1 91 ? 0.904 -3.000 -10.783 1.00 95.12 91 ILE A C 1
ATOM 676 O O . ILE A 1 91 ? 1.519 -3.027 -11.849 1.00 95.12 91 ILE A O 1
ATOM 680 N N . MET A 1 92 ? 0.769 -4.085 -10.027 1.00 92.31 92 MET A N 1
ATOM 681 C CA . MET A 1 92 ? 1.352 -5.376 -10.395 1.00 92.31 92 MET A CA 1
ATOM 682 C C . MET A 1 92 ? 0.755 -5.937 -11.692 1.00 92.31 92 MET A C 1
ATOM 684 O O . MET A 1 92 ? 1.501 -6.321 -12.596 1.00 92.31 92 MET A O 1
ATOM 688 N N . ASP A 1 93 ? -0.567 -5.902 -11.838 1.00 91.75 93 ASP A N 1
ATOM 689 C CA . ASP A 1 93 ? -1.268 -6.382 -13.033 1.00 91.75 93 ASP A CA 1
ATOM 690 C C . ASP A 1 93 ? -0.895 -5.597 -14.286 1.00 91.75 93 ASP A C 1
ATOM 692 O O . ASP A 1 93 ? -0.791 -6.133 -15.394 1.00 91.75 93 ASP A O 1
ATOM 696 N N . SER A 1 94 ? -0.600 -4.314 -14.117 1.00 89.94 94 SER A N 1
ATOM 697 C CA . SER A 1 94 ? -0.190 -3.462 -15.220 1.00 89.94 94 SER A CA 1
ATOM 698 C C . SER A 1 94 ? 1.174 -3.839 -15.835 1.00 89.94 94 SER A C 1
ATOM 700 O O . SER A 1 94 ? 1.495 -3.342 -16.921 1.00 89.94 94 SER A O 1
ATOM 702 N N . PHE A 1 95 ? 1.961 -4.719 -15.194 1.00 87.94 95 PHE A N 1
ATOM 703 C CA . PHE A 1 95 ? 3.232 -5.239 -15.716 1.00 87.94 95 PHE A CA 1
ATOM 704 C C . PHE A 1 95 ? 3.087 -6.491 -16.595 1.00 87.94 95 PHE A C 1
ATOM 706 O O . PHE A 1 95 ? 4.057 -6.885 -17.238 1.00 87.94 95 PHE A O 1
ATOM 713 N N . GLN A 1 96 ? 1.894 -7.087 -16.717 1.00 81.94 96 GLN A N 1
ATOM 714 C CA . GLN A 1 96 ? 1.681 -8.303 -17.525 1.00 81.94 96 GLN A CA 1
ATOM 715 C C . GLN A 1 96 ? 2.011 -8.123 -19.025 1.00 81.94 96 GLN A C 1
ATOM 717 O O . GLN A 1 96 ? 2.267 -9.096 -19.730 1.00 81.94 96 GLN A O 1
ATOM 722 N N . LYS A 1 97 ? 2.022 -6.881 -19.529 1.00 78.00 97 LYS A N 1
ATOM 723 C CA . LYS A 1 97 ? 2.377 -6.525 -20.920 1.00 78.00 97 LYS A CA 1
ATOM 724 C C . LYS A 1 97 ? 3.635 -5.651 -20.987 1.00 78.00 97 LYS A C 1
ATOM 726 O O . LYS A 1 97 ? 3.699 -4.701 -21.767 1.00 78.00 97 LYS A O 1
ATOM 731 N N . ALA A 1 98 ? 4.601 -5.925 -20.116 1.00 85.94 98 ALA A N 1
ATOM 732 C CA . ALA A 1 98 ? 5.850 -5.183 -20.039 1.00 85.94 98 ALA A CA 1
ATOM 733 C C . ALA A 1 98 ? 6.785 -5.453 -21.232 1.00 85.94 98 ALA A C 1
ATOM 735 O O . ALA A 1 98 ? 6.881 -6.565 -21.740 1.00 85.94 98 ALA A O 1
ATOM 736 N N . GLU A 1 99 ? 7.535 -4.425 -21.638 1.00 90.56 99 GLU A N 1
ATOM 737 C CA . GLU A 1 99 ? 8.630 -4.537 -22.618 1.00 90.56 99 GLU A CA 1
ATOM 738 C C . GLU A 1 99 ? 9.942 -5.059 -21.988 1.00 90.56 99 GLU A C 1
ATOM 740 O O . GLU A 1 99 ? 10.943 -5.204 -22.684 1.00 90.56 99 GLU A O 1
ATOM 745 N N . PHE A 1 100 ? 9.960 -5.312 -20.676 1.00 91.50 100 PHE A N 1
ATOM 746 C CA . PHE A 1 100 ? 11.106 -5.828 -19.922 1.00 91.50 100 PHE A CA 1
ATOM 747 C C . PHE A 1 100 ? 10.808 -7.226 -19.369 1.00 91.50 100 PHE A C 1
ATOM 749 O O . PHE A 1 100 ? 9.652 -7.603 -19.195 1.00 91.50 100 PHE A O 1
ATOM 756 N N . TRP A 1 101 ? 11.858 -7.987 -19.072 1.00 90.75 101 TRP A N 1
ATOM 757 C CA . TRP A 1 101 ? 11.770 -9.334 -18.501 1.00 90.75 101 TRP A CA 1
ATOM 758 C C . TRP A 1 101 ? 12.908 -9.567 -17.508 1.00 90.75 101 TRP A C 1
ATOM 760 O O . TRP A 1 101 ? 13.858 -8.790 -17.454 1.00 90.75 101 TRP A O 1
ATOM 770 N N . TYR A 1 102 ? 12.839 -10.642 -16.731 1.00 87.06 102 TYR A N 1
ATOM 771 C CA . TYR A 1 102 ? 13.916 -11.035 -15.825 1.00 87.06 102 TYR A CA 1
ATOM 772 C C . TYR A 1 102 ? 14.642 -12.257 -16.379 1.00 87.06 102 TYR A C 1
ATOM 774 O O . TYR A 1 102 ? 14.010 -13.221 -16.810 1.00 87.06 102 TYR A O 1
ATOM 782 N N . ALA A 1 103 ? 15.974 -12.212 -16.396 1.00 81.94 103 ALA A N 1
ATOM 783 C CA . ALA A 1 103 ? 16.777 -13.375 -16.749 1.00 81.94 103 ALA A CA 1
ATOM 784 C C . ALA A 1 103 ? 16.782 -14.371 -15.584 1.00 81.94 103 ALA A C 1
ATOM 786 O O . ALA A 1 103 ? 17.083 -13.987 -14.450 1.00 81.94 103 ALA A O 1
ATOM 787 N N . ASP A 1 104 ? 16.487 -15.639 -15.874 1.00 66.00 104 ASP A N 1
ATOM 788 C CA . ASP A 1 104 ? 16.606 -16.707 -14.888 1.00 66.00 104 ASP A CA 1
ATOM 789 C C . ASP A 1 104 ? 18.070 -16.866 -14.446 1.00 66.00 104 ASP A C 1
ATOM 791 O O . ASP A 1 104 ? 19.003 -16.879 -15.256 1.00 66.00 104 ASP A O 1
ATOM 795 N N . ALA A 1 105 ? 18.280 -16.964 -13.136 1.00 56.16 105 ALA A N 1
ATOM 796 C CA . ALA A 1 105 ? 19.603 -17.089 -12.534 1.00 56.16 105 ALA A CA 1
ATOM 797 C C . ALA A 1 105 ? 20.165 -18.527 -12.623 1.00 56.16 105 ALA A C 1
ATOM 799 O O . ALA A 1 105 ? 21.287 -18.774 -12.169 1.00 56.16 105 ALA A O 1
ATOM 800 N N . GLY A 1 106 ? 19.424 -19.473 -13.212 1.00 52.25 106 GLY A N 1
ATOM 801 C CA . GLY A 1 106 ? 19.618 -20.910 -13.040 1.00 52.25 106 GLY A CA 1
ATOM 802 C C . GLY A 1 106 ? 19.911 -21.722 -14.303 1.00 52.25 106 GLY A C 1
ATOM 803 O O . GLY A 1 106 ? 19.230 -22.703 -14.568 1.00 52.25 106 GLY A O 1
ATOM 804 N N . THR A 1 107 ? 20.985 -21.430 -15.045 1.00 45.47 107 THR A N 1
ATOM 805 C CA . THR A 1 107 ? 21.687 -22.499 -15.799 1.00 45.47 107 THR A CA 1
ATOM 806 C C . THR A 1 107 ? 23.179 -22.211 -15.968 1.00 45.47 107 THR A C 1
ATOM 808 O O . THR A 1 107 ? 23.733 -22.205 -17.065 1.00 45.47 107 THR A O 1
ATOM 811 N N . ARG A 1 108 ? 23.894 -21.985 -14.859 1.00 44.12 108 ARG A N 1
ATOM 812 C CA . ARG A 1 108 ? 25.352 -22.180 -14.876 1.00 44.12 108 ARG A CA 1
ATOM 813 C C . ARG A 1 108 ? 25.608 -23.678 -14.758 1.00 44.12 108 ARG A C 1
ATOM 815 O O . ARG A 1 108 ? 25.674 -24.211 -13.658 1.00 44.12 108 ARG A O 1
ATOM 822 N N . SER A 1 109 ? 25.722 -24.339 -15.909 1.00 35.47 109 SER A N 1
ATOM 823 C CA . SER A 1 109 ? 26.259 -25.694 -16.025 1.00 35.47 109 SER A CA 1
ATOM 824 C C . SER A 1 109 ? 27.616 -25.750 -15.320 1.00 35.47 109 SER A C 1
ATOM 826 O O . SER A 1 109 ? 28.616 -25.237 -15.824 1.00 35.47 109 SER A O 1
ATOM 828 N N . PHE A 1 110 ? 27.649 -26.340 -14.130 1.00 41.53 110 PHE A N 1
ATOM 829 C CA . PHE A 1 110 ? 28.883 -26.701 -13.456 1.00 41.53 110 PHE A CA 1
ATOM 830 C C . PHE A 1 110 ? 29.391 -27.998 -14.096 1.00 41.53 110 PHE A C 1
ATOM 832 O O . PHE A 1 110 ? 28.834 -29.064 -13.871 1.00 41.53 110 PHE A O 1
ATOM 839 N N . GLY A 1 111 ? 30.435 -27.885 -14.920 1.00 34.97 111 GLY A N 1
ATOM 840 C CA . GLY A 1 111 ? 31.260 -29.015 -15.350 1.00 34.97 111 GLY A CA 1
ATOM 841 C C . GLY A 1 111 ? 30.829 -29.733 -16.631 1.00 34.97 111 GLY A C 1
ATOM 842 O O . GLY A 1 111 ? 29.996 -30.626 -16.610 1.00 34.97 111 GLY A O 1
ATOM 843 N N . SER A 1 112 ? 31.518 -29.438 -17.733 1.00 30.55 112 SER A N 1
ATOM 844 C CA . SER A 1 112 ? 32.252 -30.478 -18.467 1.00 30.55 112 SER A CA 1
ATOM 845 C C . SER A 1 112 ? 33.237 -29.810 -19.422 1.00 30.55 112 SER A C 1
ATOM 847 O O . SER A 1 112 ? 32.884 -29.343 -20.504 1.00 30.55 112 SER A O 1
ATOM 849 N N . VAL A 1 113 ? 34.498 -29.738 -18.997 1.00 48.22 113 VAL A N 1
ATOM 850 C CA . VAL A 1 113 ? 35.622 -29.605 -19.922 1.00 48.22 113 VAL A CA 1
ATOM 851 C C . VAL A 1 113 ? 35.765 -30.939 -20.645 1.00 48.22 113 VAL A C 1
ATOM 853 O O . VAL A 1 113 ? 36.471 -31.833 -20.194 1.00 48.22 113 VAL A O 1
ATOM 856 N N . THR A 1 114 ? 35.089 -31.074 -21.780 1.00 34.97 114 THR A N 1
ATOM 857 C CA . THR A 1 114 ? 35.548 -31.984 -22.827 1.00 34.97 114 THR A CA 1
ATOM 858 C C . THR A 1 114 ? 35.693 -31.179 -24.105 1.00 34.97 114 THR A C 1
ATOM 860 O O . THR A 1 114 ? 34.775 -30.525 -24.593 1.00 34.97 114 THR A O 1
ATOM 863 N N . SER A 1 115 ? 36.937 -31.123 -24.556 1.00 44.75 115 SER A N 1
ATOM 864 C CA . SER A 1 115 ? 37.375 -30.431 -25.752 1.00 44.75 115 SER A CA 1
ATOM 865 C C . SER A 1 115 ? 36.698 -30.998 -27.000 1.00 44.75 115 SER A C 1
ATOM 867 O O . SER A 1 115 ? 36.388 -32.184 -27.059 1.00 44.75 115 SER A O 1
ATOM 869 N N . SER A 1 116 ? 36.632 -30.154 -28.032 1.00 43.72 116 SER A N 1
ATOM 870 C CA . SER A 1 116 ? 36.284 -30.437 -29.435 1.00 43.72 116 SER A CA 1
ATOM 871 C C . SER A 1 116 ? 34.806 -30.320 -29.818 1.00 43.72 116 SER A C 1
ATOM 873 O O . SER A 1 116 ? 34.057 -31.283 -29.894 1.00 43.72 116 SER A O 1
ATOM 875 N N . SER A 1 117 ? 34.394 -29.100 -30.152 1.00 37.06 117 SER A N 1
ATOM 876 C CA . SER A 1 117 ? 34.052 -28.678 -31.523 1.00 37.06 117 SER A CA 1
ATOM 877 C C . SER A 1 117 ? 33.308 -27.345 -31.445 1.00 37.06 117 SER A C 1
ATOM 879 O O . SER A 1 117 ? 32.430 -27.147 -30.612 1.00 37.06 117 SER A O 1
ATOM 881 N N . SER A 1 118 ? 33.732 -26.379 -32.255 1.00 44.94 118 SER A N 1
ATOM 882 C CA . SER A 1 118 ? 33.153 -25.040 -32.287 1.00 44.94 118 SER A CA 1
ATOM 883 C C . SER A 1 118 ? 31.652 -25.079 -32.580 1.00 44.94 118 SER A C 1
ATOM 885 O O . SER A 1 118 ? 31.251 -25.664 -33.584 1.00 44.94 118 SER A O 1
ATOM 887 N N . PRO A 1 119 ? 30.857 -24.272 -31.869 1.00 38.12 119 PRO A N 1
ATOM 888 C CA . PRO A 1 119 ? 29.818 -23.503 -32.505 1.00 38.12 119 PRO A CA 1
ATOM 889 C C . PRO A 1 119 ? 30.295 -22.054 -32.543 1.00 38.12 119 PRO A C 1
ATOM 891 O O . PRO A 1 119 ? 30.450 -21.392 -31.515 1.00 38.12 119 PRO A O 1
ATOM 894 N N . SER A 1 120 ? 30.508 -21.545 -33.756 1.00 41.81 120 SER A N 1
ATOM 895 C CA . SER A 1 120 ? 30.352 -20.116 -34.009 1.00 41.81 120 SER A CA 1
ATOM 896 C C . SER A 1 120 ? 28.906 -19.746 -33.686 1.00 41.81 120 SER A C 1
ATOM 898 O O . SER A 1 120 ? 28.040 -19.732 -34.549 1.00 41.81 120 SER A O 1
ATOM 900 N N . SER A 1 121 ? 28.640 -19.473 -32.415 1.00 34.94 121 SER A N 1
ATOM 901 C CA . SER A 1 121 ? 27.561 -18.599 -32.002 1.00 34.94 121 SER A CA 1
ATOM 902 C C . SER A 1 121 ? 28.237 -17.489 -31.222 1.00 34.94 121 SER A C 1
ATOM 904 O O . SER A 1 121 ? 28.620 -17.633 -30.062 1.00 34.94 121 SER A O 1
ATOM 906 N N . SER A 1 122 ? 28.458 -16.373 -31.905 1.00 42.41 122 SER A N 1
ATOM 907 C CA . SER A 1 122 ? 28.662 -15.085 -31.268 1.00 42.41 122 SER A CA 1
ATOM 908 C C . SER A 1 122 ? 27.359 -14.715 -30.556 1.00 42.41 122 SER A C 1
ATOM 910 O O . SER A 1 122 ? 26.639 -13.810 -30.976 1.00 42.41 122 SER A O 1
ATOM 912 N N . PHE A 1 123 ? 27.007 -15.455 -29.505 1.00 37.31 123 PHE A N 1
ATOM 913 C CA . PHE A 1 123 ? 25.992 -15.022 -28.570 1.00 37.31 123 PHE A CA 1
ATOM 914 C C . PHE A 1 123 ? 26.644 -13.904 -27.777 1.00 37.31 123 PHE A C 1
ATOM 916 O O . PHE A 1 123 ? 27.408 -14.119 -26.835 1.00 37.31 123 PHE A O 1
ATOM 923 N N . ARG A 1 124 ? 26.443 -12.706 -28.328 1.00 44.03 124 ARG A N 1
ATOM 924 C CA . ARG A 1 124 ? 26.647 -11.391 -27.743 1.00 44.03 124 ARG A CA 1
ATOM 925 C C . ARG A 1 124 ? 26.647 -11.547 -26.225 1.00 44.03 124 ARG A C 1
ATOM 927 O O . ARG A 1 124 ? 25.618 -11.856 -25.635 1.00 44.03 124 ARG A O 1
ATOM 934 N N . ARG A 1 125 ? 27.822 -11.410 -25.608 1.00 38.66 125 ARG A N 1
ATOM 935 C CA . ARG A 1 125 ? 27.945 -11.235 -24.164 1.00 38.66 125 ARG A CA 1
ATOM 936 C C . ARG A 1 125 ? 27.053 -10.046 -23.832 1.00 38.66 125 ARG A C 1
ATOM 938 O O . ARG A 1 125 ? 27.416 -8.913 -24.135 1.00 38.66 125 ARG A O 1
ATOM 945 N N . SER A 1 126 ? 25.855 -10.344 -23.337 1.00 36.00 126 SER A N 1
ATOM 946 C CA . SER A 1 126 ? 24.813 -9.373 -23.062 1.00 36.00 126 SER A CA 1
ATOM 947 C C . SER A 1 126 ? 25.407 -8.272 -22.203 1.00 36.00 12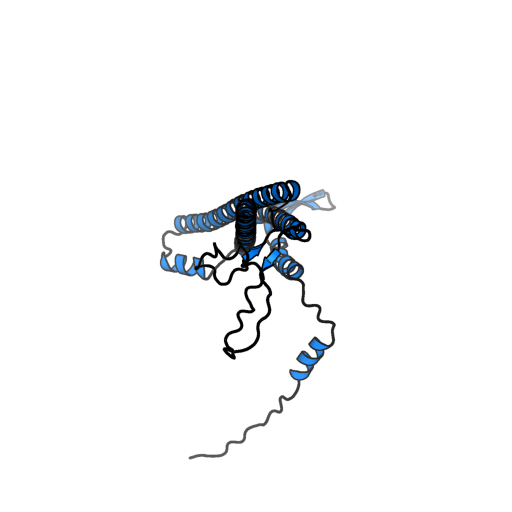6 SER A C 1
ATOM 949 O O . SER A 1 126 ? 25.913 -8.524 -21.105 1.00 36.00 126 SER A O 1
ATOM 951 N N . THR A 1 127 ? 25.335 -7.049 -22.710 1.00 39.03 127 THR A N 1
ATOM 952 C CA . THR A 1 127 ? 25.738 -5.807 -22.042 1.00 39.03 127 THR A CA 1
ATOM 953 C C . THR A 1 127 ? 24.987 -5.556 -20.725 1.00 39.03 127 THR A C 1
ATOM 955 O O . THR A 1 127 ? 25.273 -4.589 -20.031 1.00 39.03 127 THR A O 1
ATOM 958 N N . THR A 1 128 ? 24.087 -6.454 -20.318 1.00 42.31 128 THR A N 1
ATOM 959 C CA . THR A 1 128 ? 23.380 -6.448 -19.032 1.00 42.31 128 THR A CA 1
ATOM 960 C C . THR A 1 128 ? 24.119 -7.175 -17.901 1.00 42.31 128 THR A C 1
ATOM 962 O O . THR A 1 128 ? 23.793 -6.967 -16.737 1.00 42.31 128 THR A O 1
ATOM 965 N N . THR A 1 129 ? 25.151 -7.983 -18.184 1.00 45.69 129 THR A N 1
ATOM 966 C CA . THR A 1 129 ? 25.896 -8.709 -17.126 1.00 45.69 129 THR A CA 1
ATOM 967 C C . THR A 1 129 ? 26.950 -7.869 -16.393 1.00 45.69 129 THR A C 1
ATOM 969 O O . THR A 1 129 ? 27.521 -8.335 -15.411 1.00 45.69 129 THR A O 1
ATOM 972 N N . ALA A 1 130 ? 27.205 -6.629 -16.822 1.00 46.12 130 ALA A N 1
ATOM 973 C CA . ALA A 1 130 ? 28.310 -5.814 -16.307 1.00 46.12 130 ALA A CA 1
ATOM 974 C C . ALA A 1 130 ? 28.030 -5.077 -14.978 1.00 46.12 130 ALA A C 1
ATOM 976 O O . ALA A 1 130 ? 28.956 -4.516 -14.405 1.00 46.12 130 ALA A O 1
ATOM 977 N N . HIS A 1 131 ? 26.794 -5.074 -14.465 1.00 47.00 131 HIS A N 1
ATOM 978 C CA . HIS A 1 131 ? 26.428 -4.343 -13.237 1.00 47.00 131 HIS A CA 1
ATOM 979 C C . HIS A 1 131 ? 25.639 -5.195 -12.232 1.00 47.00 131 HIS A C 1
ATOM 981 O O . HIS A 1 131 ? 24.735 -4.708 -11.555 1.00 47.00 131 HIS A O 1
ATOM 987 N N . ARG A 1 132 ? 25.967 -6.484 -12.108 1.00 55.59 132 ARG A N 1
ATOM 988 C CA . ARG A 1 132 ? 25.411 -7.298 -11.023 1.00 55.59 132 ARG A CA 1
ATOM 989 C C . ARG A 1 132 ? 26.058 -6.870 -9.703 1.00 55.59 132 ARG A C 1
ATOM 991 O O . ARG A 1 132 ? 27.254 -7.060 -9.521 1.00 55.59 132 ARG A O 1
ATOM 998 N N . ASN A 1 133 ? 25.268 -6.279 -8.808 1.00 55.44 133 ASN A N 1
ATOM 999 C CA . ASN A 1 133 ? 25.669 -6.042 -7.423 1.00 55.44 133 ASN A CA 1
ATOM 1000 C C . ASN A 1 133 ? 25.921 -7.411 -6.754 1.00 55.44 133 ASN A C 1
ATOM 1002 O O . ASN A 1 133 ? 25.014 -8.248 -6.723 1.00 55.44 133 ASN A O 1
ATOM 1006 N N . GLU A 1 134 ? 27.154 -7.668 -6.304 1.00 55.88 134 GLU A N 1
ATOM 1007 C CA . GLU A 1 134 ? 27.588 -8.976 -5.782 1.00 55.88 134 GLU A CA 1
ATOM 1008 C C . GLU A 1 134 ? 26.769 -9.416 -4.556 1.00 55.88 134 GLU A C 1
ATOM 1010 O O . GLU A 1 134 ? 26.512 -10.609 -4.382 1.00 55.88 134 GLU A O 1
ATOM 1015 N N . ASP A 1 135 ? 26.235 -8.453 -3.799 1.00 59.28 135 ASP A N 1
ATOM 1016 C CA . ASP A 1 135 ? 25.461 -8.677 -2.576 1.00 59.28 135 ASP A CA 1
ATOM 1017 C C . ASP A 1 135 ? 24.030 -9.178 -2.817 1.00 59.28 135 ASP A C 1
ATOM 1019 O O . ASP A 1 135 ? 23.347 -9.537 -1.866 1.00 59.28 135 ASP A O 1
ATOM 1023 N N . LYS A 1 136 ? 23.541 -9.211 -4.065 1.00 70.19 136 LYS A N 1
ATOM 1024 C CA . LYS A 1 136 ? 22.172 -9.649 -4.413 1.00 70.19 136 LYS A CA 1
ATOM 1025 C C . LYS A 1 136 ? 22.183 -10.770 -5.448 1.00 70.19 136 LYS A C 1
ATOM 1027 O O . LYS A 1 136 ? 21.418 -10.776 -6.410 1.00 70.19 136 LYS A O 1
ATOM 1032 N N . TRP A 1 137 ? 23.087 -11.728 -5.270 1.00 70.38 137 TRP A N 1
ATOM 1033 C CA . TRP A 1 137 ? 23.347 -12.793 -6.241 1.00 70.38 137 TRP A CA 1
ATOM 1034 C C . TRP A 1 137 ? 22.144 -13.715 -6.518 1.00 70.38 137 TRP A C 1
ATOM 1036 O O . TRP A 1 137 ? 22.138 -14.393 -7.550 1.00 70.38 137 TRP A O 1
ATOM 1046 N N . TRP A 1 138 ? 21.156 -13.722 -5.619 1.00 73.38 138 TRP A N 1
ATOM 1047 C CA . TRP A 1 138 ? 19.903 -14.476 -5.707 1.00 73.38 138 TRP A CA 1
ATOM 1048 C C . TRP A 1 138 ? 18.774 -13.735 -6.440 1.00 73.38 138 TRP A C 1
ATOM 1050 O O . TRP A 1 138 ? 17.744 -14.343 -6.718 1.00 73.38 138 TRP A O 1
ATOM 1060 N N . VAL A 1 139 ? 18.929 -12.442 -6.746 1.00 74.44 139 VAL A N 1
ATOM 1061 C CA . VAL A 1 139 ? 17.882 -11.650 -7.409 1.00 74.44 139 VAL A CA 1
ATOM 1062 C C . VAL A 1 139 ? 18.017 -11.781 -8.935 1.00 74.44 139 VAL A C 1
ATOM 1064 O O . VAL A 1 139 ? 19.114 -11.569 -9.466 1.00 74.44 139 VAL A O 1
ATOM 1067 N N . PRO A 1 140 ? 16.935 -12.124 -9.663 1.00 77.25 140 PRO A N 1
ATOM 1068 C CA . PRO A 1 140 ? 16.929 -12.138 -11.124 1.00 77.25 140 PRO A CA 1
ATOM 1069 C C . PRO A 1 140 ? 17.320 -10.776 -11.715 1.00 77.25 140 PRO A C 1
ATOM 1071 O O . PRO A 1 140 ? 16.929 -9.730 -11.204 1.00 77.25 140 PRO A O 1
ATOM 1074 N N . VAL A 1 141 ? 18.079 -10.769 -12.814 1.00 83.06 141 VAL A N 1
ATOM 1075 C CA . VAL A 1 141 ? 18.567 -9.518 -13.424 1.00 83.06 141 VAL A CA 1
ATOM 1076 C C . VAL A 1 141 ? 17.526 -8.975 -14.411 1.00 83.06 141 VAL A C 1
ATOM 1078 O O . VAL A 1 141 ? 17.147 -9.710 -15.331 1.00 83.06 141 VAL A O 1
ATOM 1081 N N . PRO A 1 142 ? 17.088 -7.706 -14.288 1.00 90.31 142 PRO A N 1
ATOM 1082 C CA . PRO A 1 142 ? 16.166 -7.112 -15.246 1.00 90.31 142 PRO A CA 1
ATOM 1083 C C . PRO A 1 142 ? 16.840 -6.907 -16.606 1.00 90.31 142 PRO A C 1
ATOM 1085 O O . PRO A 1 142 ? 17.978 -6.447 -16.714 1.00 90.31 142 PRO A O 1
ATOM 1088 N N . CYS A 1 143 ? 16.106 -7.237 -17.659 1.00 90.12 143 CYS A N 1
ATOM 1089 C CA . CYS A 1 143 ? 16.512 -7.155 -19.051 1.00 90.12 143 CYS A CA 1
ATOM 1090 C C . CYS A 1 143 ? 15.523 -6.287 -19.834 1.00 90.12 143 CYS A C 1
ATOM 1092 O O . CYS A 1 143 ? 14.321 -6.295 -19.573 1.00 90.12 143 CYS A O 1
ATOM 1094 N N . VAL A 1 144 ? 16.045 -5.541 -20.805 1.00 94.12 144 VAL A N 1
ATOM 1095 C CA . VAL A 1 144 ? 15.300 -4.610 -21.665 1.00 94.12 144 VAL A CA 1
ATOM 1096 C C . VAL A 1 144 ? 15.737 -4.800 -23.128 1.00 94.12 144 VAL A C 1
ATOM 1098 O O . VAL A 1 144 ? 16.823 -5.346 -23.353 1.00 94.12 144 VAL A O 1
ATOM 1101 N N . PRO A 1 145 ? 14.949 -4.356 -24.127 1.00 93.25 145 PRO A N 1
ATOM 1102 C CA . PRO A 1 145 ? 15.302 -4.484 -25.541 1.00 93.25 145 PRO A CA 1
ATOM 1103 C C . PRO A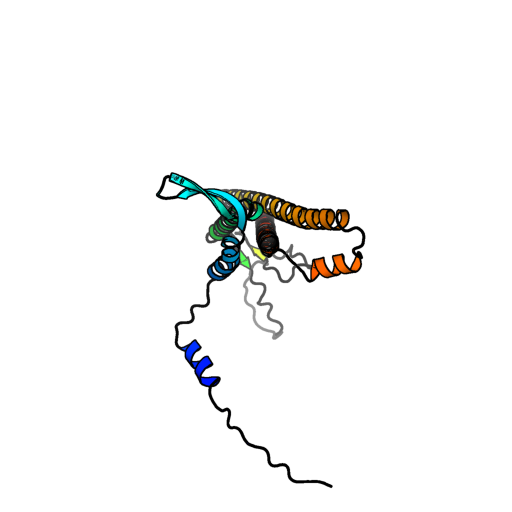 1 145 ? 16.601 -3.752 -25.913 1.00 93.25 145 PRO A C 1
ATOM 1105 O O . PRO A 1 145 ? 16.991 -2.776 -25.265 1.00 93.25 145 PRO A O 1
ATOM 1108 N N . GLU A 1 146 ? 17.253 -4.189 -26.996 1.00 86.44 146 GLU A N 1
ATOM 1109 C CA . GLU A 1 146 ? 18.386 -3.464 -27.587 1.00 86.44 146 GLU A CA 1
ATOM 1110 C C . GLU A 1 146 ? 17.912 -2.063 -28.028 1.00 86.44 146 GLU A C 1
ATOM 1112 O O . GLU A 1 146 ? 16.994 -1.938 -28.837 1.00 86.44 146 GLU A O 1
ATOM 1117 N N . GLY A 1 147 ? 18.493 -1.001 -27.458 1.00 89.50 147 GLY A N 1
ATOM 1118 C CA . GLY A 1 147 ? 18.026 0.383 -27.639 1.00 89.50 147 GLY A CA 1
ATOM 1119 C C . GLY A 1 147 ? 17.082 0.905 -26.542 1.00 89.50 147 GLY A C 1
ATOM 1120 O O . GLY A 1 147 ? 16.694 2.075 -26.578 1.00 89.50 147 GLY A O 1
ATOM 1121 N N . GLY A 1 148 ? 16.769 0.083 -25.537 1.00 94.00 148 GLY A N 1
ATOM 1122 C CA . GLY A 1 148 ? 15.954 0.438 -24.375 1.00 94.00 148 GLY A CA 1
ATOM 1123 C C . GLY A 1 148 ? 14.443 0.359 -24.612 1.00 94.00 148 GLY A C 1
ATOM 1124 O O . GLY A 1 148 ? 13.961 -0.054 -25.662 1.00 94.00 148 GLY A O 1
ATOM 1125 N N . LEU A 1 149 ? 13.689 0.764 -23.594 1.00 95.12 149 LEU A N 1
ATOM 1126 C CA . LEU A 1 149 ? 12.229 0.776 -23.580 1.00 95.12 149 LEU A CA 1
ATOM 1127 C C . LEU A 1 149 ? 11.667 1.891 -24.467 1.00 95.12 149 LEU A C 1
ATOM 1129 O O . LEU A 1 149 ? 12.264 2.970 -24.622 1.00 95.12 149 LEU A O 1
ATOM 1133 N N . SER A 1 150 ? 10.448 1.687 -24.960 1.00 95.38 150 SER A N 1
ATOM 1134 C CA . SER A 1 150 ? 9.690 2.734 -25.634 1.00 95.38 150 SER A CA 1
ATOM 1135 C C . SER A 1 150 ? 9.476 3.944 -24.714 1.00 95.38 150 SER A C 1
ATOM 1137 O O . SER A 1 150 ? 9.422 3.849 -23.483 1.00 95.38 150 SER A O 1
ATOM 1139 N N . VAL A 1 151 ? 9.345 5.139 -25.304 1.00 95.00 151 VAL A N 1
ATOM 1140 C CA . VAL A 1 151 ? 9.086 6.375 -24.536 1.00 95.00 151 VAL A CA 1
ATOM 1141 C C . VAL A 1 151 ? 7.798 6.249 -23.720 1.00 95.00 151 VAL A C 1
ATOM 1143 O O . VAL A 1 151 ? 7.750 6.714 -22.579 1.00 95.00 151 VAL A O 1
ATOM 1146 N N . LYS A 1 152 ? 6.785 5.582 -24.289 1.00 94.56 152 LYS A N 1
ATOM 1147 C CA . LYS A 1 152 ? 5.517 5.295 -23.623 1.00 94.56 152 LYS A CA 1
ATOM 1148 C C . LYS A 1 152 ? 5.732 4.378 -22.420 1.00 94.56 152 LYS A C 1
ATOM 1150 O O . LYS A 1 152 ? 5.432 4.815 -21.313 1.00 94.56 152 LYS A O 1
ATOM 1155 N N . ALA A 1 153 ? 6.323 3.194 -22.607 1.00 94.00 153 ALA A N 1
ATOM 1156 C CA . ALA A 1 153 ? 6.567 2.232 -21.528 1.00 94.00 153 ALA A CA 1
ATOM 1157 C C . ALA A 1 153 ? 7.425 2.822 -20.400 1.00 94.00 153 ALA A C 1
ATOM 1159 O O . ALA A 1 153 ? 7.117 2.654 -19.223 1.00 94.00 153 ALA A O 1
ATOM 1160 N N . ARG A 1 154 ? 8.453 3.612 -20.734 1.00 95.25 154 ARG A N 1
ATOM 1161 C CA . ARG A 1 154 ? 9.281 4.308 -19.738 1.00 95.25 154 ARG A CA 1
ATOM 1162 C C . ARG A 1 154 ? 8.487 5.333 -18.925 1.00 95.25 154 ARG A C 1
ATOM 1164 O O . ARG A 1 154 ? 8.674 5.424 -17.713 1.00 95.25 154 ARG A O 1
ATOM 1171 N N . LYS A 1 155 ? 7.649 6.148 -19.576 1.00 95.44 155 LYS A N 1
ATOM 1172 C CA . LYS A 1 155 ? 6.795 7.132 -18.885 1.00 95.44 155 LYS A CA 1
ATOM 1173 C C . LYS A 1 155 ? 5.816 6.422 -17.951 1.00 95.44 155 LYS A C 1
ATOM 1175 O O . LYS A 1 155 ? 5.650 6.820 -16.804 1.00 95.44 155 LYS A O 1
ATOM 1180 N N . GLU A 1 156 ? 5.230 5.348 -18.452 1.00 94.19 156 GLU A N 1
ATOM 1181 C CA . GLU A 1 156 ? 4.299 4.479 -17.750 1.00 94.19 156 GLU A CA 1
ATOM 1182 C C . GLU A 1 156 ? 4.914 3.793 -16.519 1.00 94.19 156 GLU A C 1
ATOM 1184 O O . GLU A 1 156 ? 4.278 3.763 -15.465 1.00 94.19 156 GLU A O 1
ATOM 1189 N N . LEU A 1 157 ? 6.158 3.317 -16.615 1.00 94.88 157 LEU A N 1
ATOM 1190 C CA . LEU A 1 157 ? 6.911 2.765 -15.484 1.00 94.88 157 LEU A CA 1
ATOM 1191 C C . LEU A 1 157 ? 7.203 3.815 -14.414 1.00 94.88 157 LEU A C 1
ATOM 1193 O O . LEU A 1 157 ? 7.026 3.549 -13.230 1.00 94.88 157 LEU A O 1
ATOM 1197 N N . ARG A 1 158 ? 7.603 5.029 -14.814 1.00 95.81 158 ARG A N 1
ATOM 1198 C CA . ARG A 1 158 ? 7.839 6.129 -13.863 1.00 95.81 158 ARG A CA 1
ATOM 1199 C C . ARG A 1 158 ? 6.576 6.487 -13.094 1.00 95.81 158 ARG A C 1
ATOM 1201 O O . ARG A 1 158 ? 6.630 6.607 -11.879 1.00 95.81 158 ARG A O 1
ATOM 1208 N N . GLN A 1 159 ? 5.447 6.589 -13.792 1.00 96.25 159 GLN A N 1
ATOM 1209 C CA . GLN A 1 159 ? 4.161 6.872 -13.161 1.00 96.25 159 GLN A CA 1
ATOM 1210 C C . GLN A 1 159 ? 3.779 5.794 -12.137 1.00 96.25 159 GLN A C 1
ATOM 1212 O O . GLN A 1 159 ? 3.396 6.127 -11.019 1.00 96.25 159 GLN A O 1
ATOM 1217 N N . ARG A 1 160 ? 3.917 4.511 -12.494 1.00 94.88 160 ARG A N 1
ATOM 1218 C CA . ARG A 1 160 ? 3.637 3.386 -11.586 1.00 94.88 160 ARG A CA 1
ATOM 1219 C C . ARG A 1 160 ? 4.562 3.388 -10.374 1.00 94.88 160 ARG A C 1
ATOM 1221 O O . ARG A 1 160 ? 4.094 3.226 -9.255 1.00 94.88 160 ARG A O 1
ATOM 1228 N N . ARG A 1 161 ? 5.852 3.660 -10.577 1.00 97.25 161 ARG A N 1
ATOM 1229 C CA . ARG A 1 161 ? 6.826 3.805 -9.490 1.00 97.25 161 ARG A CA 1
ATOM 1230 C C . ARG A 1 161 ? 6.488 4.964 -8.557 1.00 97.25 161 ARG A C 1
ATOM 1232 O O . ARG A 1 161 ? 6.588 4.818 -7.344 1.00 97.25 161 ARG A O 1
ATOM 1239 N N . ASP A 1 162 ? 6.091 6.111 -9.099 1.00 97.94 162 ASP A N 1
ATOM 1240 C CA . ASP A 1 162 ? 5.715 7.268 -8.286 1.00 97.94 162 ASP A CA 1
ATOM 1241 C C . ASP A 1 162 ? 4.424 6.999 -7.500 1.00 97.94 162 ASP A C 1
ATOM 1243 O O . ASP A 1 162 ? 4.327 7.396 -6.339 1.00 97.94 162 ASP A O 1
ATOM 1247 N N . CYS A 1 163 ? 3.472 6.272 -8.095 1.00 97.56 163 CYS A N 1
ATOM 1248 C CA . CYS A 1 163 ? 2.273 5.791 -7.412 1.00 97.56 163 CYS A CA 1
ATOM 1249 C C . CYS A 1 163 ? 2.621 4.813 -6.275 1.00 97.56 163 CYS A C 1
ATOM 1251 O O . CYS A 1 163 ? 2.234 5.055 -5.134 1.00 97.56 163 CYS A O 1
ATOM 1253 N N . ALA A 1 164 ? 3.447 3.793 -6.537 1.00 97.56 164 ALA A N 1
ATOM 1254 C CA . ALA A 1 164 ? 3.921 2.851 -5.519 1.00 97.56 164 ALA A CA 1
ATOM 1255 C C . ALA A 1 164 ? 4.654 3.559 -4.367 1.00 97.56 164 ALA A C 1
ATOM 1257 O O . ALA A 1 164 ? 4.446 3.235 -3.203 1.00 97.56 164 ALA A O 1
ATOM 1258 N N . ASN A 1 165 ? 5.450 4.590 -4.657 1.00 98.12 165 ASN A N 1
ATOM 1259 C CA . ASN A 1 165 ? 6.120 5.378 -3.623 1.00 98.12 165 ASN A CA 1
ATOM 1260 C C . ASN A 1 165 ? 5.138 6.198 -2.763 1.00 98.12 165 ASN A C 1
ATOM 1262 O O . ASN A 1 165 ? 5.377 6.401 -1.574 1.00 98.12 165 ASN A O 1
ATOM 1266 N N . GLN A 1 166 ? 4.033 6.684 -3.337 1.00 98.38 166 GLN A N 1
ATOM 1267 C CA . GLN A 1 166 ? 2.974 7.335 -2.555 1.00 98.38 166 GLN A CA 1
ATOM 1268 C C . GLN A 1 166 ? 2.253 6.329 -1.656 1.00 98.38 166 GLN A C 1
ATOM 1270 O O . GLN A 1 166 ? 2.028 6.632 -0.486 1.00 98.38 166 GLN A O 1
ATOM 1275 N N . ILE A 1 167 ? 1.964 5.131 -2.172 1.00 97.94 167 ILE A N 1
ATOM 1276 C CA . ILE A 1 167 ? 1.377 4.039 -1.387 1.00 97.94 167 ILE A CA 1
ATOM 1277 C C . ILE A 1 167 ? 2.307 3.645 -0.237 1.00 97.94 167 ILE A C 1
ATOM 1279 O O . ILE A 1 167 ? 1.860 3.581 0.901 1.00 97.94 167 ILE A O 1
ATOM 1283 N N . HIS A 1 168 ? 3.607 3.481 -0.503 1.00 96.25 168 HIS A N 1
ATOM 1284 C CA . HIS A 1 168 ? 4.613 3.198 0.522 1.00 96.25 168 HIS A CA 1
ATOM 1285 C C . HIS A 1 168 ? 4.569 4.238 1.649 1.00 96.25 168 HIS A C 1
ATOM 1287 O O . HIS A 1 168 ? 4.448 3.884 2.817 1.00 96.25 168 HIS A O 1
ATOM 1293 N N . LYS A 1 169 ? 4.580 5.533 1.311 1.00 97.56 169 LYS A N 1
ATOM 1294 C CA . LYS A 1 169 ? 4.497 6.612 2.310 1.00 97.56 169 LYS A CA 1
ATOM 1295 C C . LYS A 1 169 ? 3.192 6.588 3.105 1.00 97.56 169 LYS A C 1
ATOM 1297 O O . LYS A 1 169 ? 3.220 6.846 4.304 1.00 97.56 169 LYS A O 1
ATOM 1302 N N . ALA A 1 170 ? 2.067 6.303 2.451 1.00 98.19 170 ALA A N 1
ATOM 1303 C CA . ALA A 1 170 ? 0.774 6.195 3.117 1.00 98.19 170 ALA A CA 1
ATOM 1304 C C . ALA A 1 170 ? 0.744 5.004 4.090 1.00 98.19 170 ALA A C 1
ATOM 1306 O O . ALA A 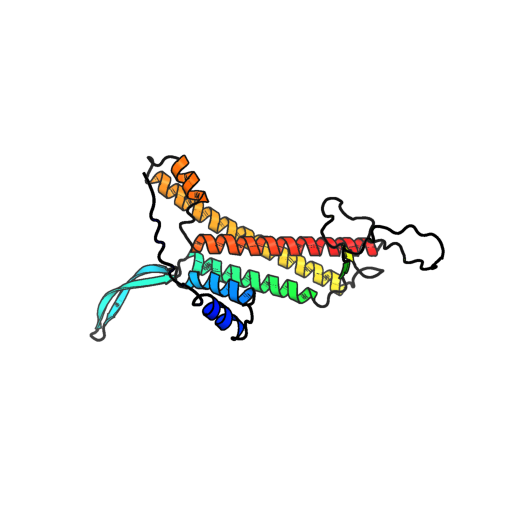1 170 ? 0.337 5.172 5.237 1.00 98.19 170 ALA A O 1
ATOM 1307 N N . ALA A 1 171 ? 1.249 3.842 3.670 1.00 93.25 171 ALA A N 1
ATOM 1308 C CA . ALA A 1 171 ? 1.358 2.652 4.509 1.00 93.25 171 ALA A CA 1
ATOM 1309 C C . ALA A 1 171 ? 2.271 2.890 5.726 1.00 93.25 171 ALA A C 1
ATOM 1311 O O . ALA A 1 171 ? 1.863 2.593 6.846 1.00 93.25 171 ALA A O 1
ATOM 1312 N N . VAL A 1 172 ? 3.439 3.527 5.538 1.00 91.81 172 VAL A N 1
ATOM 1313 C CA . VAL A 1 172 ? 4.329 3.944 6.644 1.00 91.81 172 VAL A CA 1
ATOM 1314 C C . VAL A 1 172 ? 3.605 4.865 7.623 1.00 91.81 172 VAL A C 1
ATOM 1316 O O . VAL A 1 172 ? 3.749 4.706 8.834 1.00 91.81 172 VAL A O 1
ATOM 1319 N N . ALA A 1 173 ? 2.834 5.837 7.125 1.00 97.06 173 ALA A N 1
ATOM 1320 C CA . ALA A 1 173 ? 2.113 6.779 7.976 1.00 97.06 173 ALA A CA 1
ATOM 1321 C C . ALA A 1 173 ? 1.030 6.085 8.818 1.00 97.06 173 ALA A C 1
ATOM 1323 O O . ALA A 1 173 ? 0.926 6.365 10.011 1.00 97.06 173 ALA A O 1
ATOM 1324 N N . ILE A 1 174 ? 0.272 5.155 8.224 1.00 93.44 174 ILE A N 1
ATOM 1325 C CA . ILE A 1 174 ? -0.728 4.349 8.941 1.00 93.44 174 ILE A CA 1
ATOM 1326 C C . ILE A 1 174 ? -0.040 3.463 9.985 1.00 93.44 174 ILE A C 1
ATOM 1328 O O . ILE A 1 174 ? -0.421 3.504 11.152 1.00 93.44 174 ILE A O 1
ATOM 1332 N N . ASN A 1 175 ? 1.007 2.725 9.598 1.00 88.62 175 ASN A N 1
ATOM 1333 C CA . ASN A 1 175 ? 1.755 1.848 10.505 1.00 88.62 175 ASN A CA 1
ATOM 1334 C C . ASN A 1 175 ? 2.332 2.632 11.697 1.00 88.62 175 ASN A C 1
ATOM 1336 O O . ASN A 1 175 ? 2.151 2.246 12.849 1.00 88.62 175 ASN A O 1
ATOM 1340 N N . SER A 1 176 ? 2.935 3.795 11.431 1.00 89.44 176 SER A N 1
ATOM 1341 C CA . SER A 1 176 ? 3.471 4.680 12.473 1.00 89.44 176 SER A CA 1
ATOM 1342 C C . SER A 1 176 ? 2.381 5.196 13.419 1.00 89.44 176 SER A C 1
ATOM 1344 O O . SER A 1 176 ? 2.611 5.285 14.624 1.00 89.44 176 SER A O 1
ATOM 1346 N N . GLY A 1 177 ? 1.195 5.530 12.895 1.00 89.75 177 GLY A N 1
ATOM 1347 C CA . GLY A 1 177 ? 0.046 5.940 13.707 1.00 89.75 177 GLY A CA 1
ATOM 1348 C C . GLY A 1 177 ? -0.435 4.822 14.633 1.00 89.75 177 GLY A C 1
ATOM 1349 O O . GLY A 1 177 ? -0.556 5.032 15.837 1.00 89.75 177 GLY A O 1
ATOM 1350 N N . VAL A 1 178 ? -0.605 3.613 14.091 1.00 86.94 178 VAL A N 1
ATOM 1351 C CA . VAL A 1 178 ? -1.005 2.421 14.855 1.00 86.94 178 VAL A CA 1
ATOM 1352 C C . VAL A 1 178 ? 0.001 2.111 15.970 1.00 86.94 178 VAL A C 1
ATOM 1354 O O . VAL A 1 178 ? -0.397 1.889 17.113 1.00 86.94 178 VAL A O 1
ATOM 1357 N N . LEU A 1 179 ? 1.305 2.156 15.677 1.00 83.50 179 LEU A N 1
ATOM 1358 C CA . LEU A 1 179 ? 2.360 1.941 16.673 1.00 83.50 179 LEU A CA 1
ATOM 1359 C C . LEU A 1 179 ? 2.356 3.020 17.768 1.00 83.50 179 LEU A C 1
ATOM 1361 O O . LEU A 1 179 ? 2.498 2.703 18.949 1.00 83.50 179 LEU A O 1
ATOM 1365 N N . SER A 1 180 ? 2.139 4.286 17.403 1.00 83.06 180 SER A N 1
ATOM 1366 C CA . SER A 1 180 ? 2.013 5.378 18.376 1.00 83.06 180 SER A CA 1
ATOM 1367 C C . SER A 1 180 ? 0.834 5.161 19.332 1.00 83.06 180 SER A C 1
ATOM 1369 O O . SER A 1 180 ? 0.952 5.431 20.530 1.00 83.06 180 SER A O 1
ATOM 1371 N N . ASP A 1 181 ? -0.297 4.657 18.837 1.00 78.75 181 ASP A N 1
ATOM 1372 C CA . ASP A 1 181 ? -1.472 4.370 19.666 1.00 78.75 181 ASP A CA 1
ATOM 1373 C C . ASP A 1 181 ? -1.223 3.191 20.621 1.00 78.75 181 ASP A C 1
ATOM 1375 O O . ASP A 1 181 ? -1.630 3.239 21.788 1.00 78.75 181 ASP A O 1
ATOM 1379 N N . MET A 1 182 ? -0.479 2.171 20.175 1.00 74.69 182 MET A N 1
ATOM 1380 C CA . MET A 1 182 ? -0.009 1.077 21.035 1.00 74.69 182 MET A CA 1
ATOM 1381 C C . MET A 1 182 ? 0.905 1.591 22.170 1.00 74.69 182 MET A C 1
ATOM 1383 O O . MET A 1 182 ? 0.741 1.212 23.335 1.00 74.69 182 MET A O 1
ATOM 1387 N N . GLU A 1 183 ? 1.858 2.479 21.862 1.00 67.69 183 GLU A N 1
ATOM 1388 C CA . GLU A 1 183 ? 2.801 3.047 22.840 1.00 67.69 183 GLU A CA 1
ATOM 1389 C C . GLU A 1 183 ? 2.140 4.030 23.822 1.00 67.69 183 GLU A C 1
ATOM 1391 O O . GLU A 1 183 ? 2.455 4.037 25.018 1.00 67.69 183 GLU A O 1
ATOM 1396 N N . SER A 1 184 ? 1.188 4.834 23.345 1.00 64.75 184 SER A N 1
ATOM 1397 C CA . SER A 1 184 ? 0.409 5.778 24.157 1.00 64.75 184 SER A CA 1
ATOM 1398 C C . SER A 1 184 ? -0.399 5.061 25.244 1.00 64.75 184 SER A C 1
ATOM 1400 O O . SER A 1 184 ? -0.404 5.468 26.412 1.00 64.75 184 SER A O 1
ATOM 1402 N N . LEU A 1 185 ? -1.006 3.921 24.900 1.00 58.88 185 LEU A N 1
ATOM 1403 C CA . LEU A 1 185 ? -1.768 3.096 25.837 1.00 58.88 185 LEU A CA 1
ATOM 1404 C C . LEU A 1 185 ? -0.868 2.533 26.953 1.00 58.88 185 LEU A C 1
ATOM 1406 O O . LEU A 1 185 ? -1.236 2.541 28.132 1.00 58.88 185 LEU A O 1
ATOM 1410 N N . LEU A 1 186 ? 0.362 2.150 26.604 1.00 57.03 186 LEU A N 1
ATOM 1411 C CA . LEU A 1 186 ? 1.418 1.750 27.538 1.00 57.03 186 LEU A CA 1
ATOM 1412 C C . LEU A 1 186 ? 1.839 2.883 28.486 1.00 57.03 186 LEU A C 1
ATOM 1414 O O . LEU A 1 186 ? 1.999 2.655 29.691 1.00 57.03 186 LEU A O 1
ATOM 1418 N N . LEU A 1 187 ? 1.992 4.104 27.968 1.00 59.78 187 LEU A N 1
ATOM 1419 C CA . LEU A 1 187 ? 2.359 5.279 28.761 1.00 59.78 187 LEU A CA 1
ATOM 1420 C C . LEU A 1 187 ? 1.242 5.669 29.743 1.00 59.78 187 LEU A C 1
ATOM 1422 O O . LEU A 1 187 ? 1.515 5.908 30.922 1.00 59.78 187 LEU A O 1
ATOM 1426 N N . CYS A 1 188 ? -0.018 5.657 29.297 1.00 57.44 188 CYS A N 1
ATOM 1427 C CA . CYS A 1 188 ? -1.181 5.890 30.155 1.00 57.44 188 CYS A CA 1
ATOM 1428 C C . CYS A 1 188 ? -1.295 4.846 31.275 1.00 57.44 188 CYS A C 1
ATOM 1430 O O . CYS A 1 188 ? -1.565 5.214 32.419 1.00 57.44 188 CYS A O 1
ATOM 1432 N N . ILE A 1 189 ? -1.046 3.562 30.991 1.00 57.41 189 ILE A N 1
ATOM 1433 C CA . ILE A 1 189 ? -1.047 2.500 32.012 1.00 57.41 189 ILE A CA 1
ATOM 1434 C C . ILE A 1 189 ? 0.082 2.717 33.025 1.00 57.41 189 ILE A C 1
ATOM 1436 O O . ILE A 1 189 ? -0.158 2.631 34.229 1.00 57.41 189 ILE A O 1
ATOM 1440 N N . LYS A 1 190 ? 1.291 3.064 32.569 1.00 54.94 190 LYS A N 1
ATOM 1441 C CA . LYS A 1 190 ? 2.441 3.326 33.449 1.00 54.94 190 LYS A CA 1
ATOM 1442 C C . LYS A 1 190 ? 2.229 4.553 34.343 1.00 54.94 190 LYS A C 1
ATOM 1444 O O . LYS A 1 190 ? 2.603 4.526 35.511 1.00 54.94 190 LYS A O 1
ATOM 1449 N N . HIS A 1 191 ? 1.587 5.599 33.823 1.00 60.31 191 HIS A N 1
ATOM 1450 C CA . HIS A 1 191 ? 1.213 6.780 34.604 1.00 60.31 191 HIS A CA 1
ATOM 1451 C C . HIS A 1 191 ? 0.121 6.469 35.643 1.00 60.31 191 HIS A C 1
ATOM 1453 O O . HIS A 1 191 ? 0.146 6.994 36.754 1.00 60.31 191 HIS A O 1
ATOM 1459 N N . ARG A 1 192 ? -0.839 5.600 35.303 1.00 53.62 192 ARG A N 1
ATOM 1460 C CA . ARG A 1 192 ? -1.956 5.233 36.190 1.00 53.62 192 ARG A CA 1
ATOM 1461 C C . ARG A 1 192 ? -1.574 4.175 37.234 1.00 53.62 192 ARG A C 1
ATOM 1463 O O . ARG A 1 192 ? -2.203 4.122 38.286 1.00 53.62 192 ARG A O 1
ATOM 1470 N N . PHE A 1 193 ? -0.533 3.381 36.969 1.00 51.25 193 PHE A N 1
ATOM 1471 C CA . PHE A 1 193 ? -0.019 2.327 37.849 1.00 51.25 193 PHE A CA 1
ATOM 1472 C C . PHE A 1 193 ? 1.518 2.394 37.978 1.00 51.25 193 PHE A C 1
ATOM 1474 O O . PHE A 1 193 ? 2.229 1.550 37.426 1.00 51.25 193 PHE A O 1
ATOM 1481 N N . PRO A 1 194 ? 2.063 3.361 38.739 1.00 54.97 194 PRO A N 1
ATOM 1482 C CA . PRO A 1 194 ? 3.509 3.606 38.832 1.00 54.97 194 PRO A CA 1
ATOM 1483 C C . PRO A 1 194 ? 4.324 2.493 39.527 1.00 54.97 194 PRO A C 1
ATOM 1485 O O . PRO A 1 194 ? 5.549 2.570 39.557 1.00 54.97 194 PRO A O 1
ATOM 1488 N N . GLY A 1 195 ? 3.675 1.456 40.076 1.00 52.97 195 GLY A N 1
ATOM 1489 C CA . GLY A 1 195 ? 4.321 0.309 40.735 1.00 52.97 195 GLY A CA 1
ATOM 1490 C C . GLY A 1 195 ? 4.606 -0.899 39.829 1.00 52.97 195 GLY A C 1
ATOM 1491 O O . GLY A 1 195 ? 5.045 -1.934 40.325 1.00 52.97 195 GLY A O 1
ATOM 1492 N N . LEU A 1 196 ? 4.336 -0.809 38.523 1.00 52.22 196 LEU A N 1
ATOM 1493 C CA . LEU A 1 196 ? 4.568 -1.907 37.579 1.00 52.22 196 LEU A CA 1
ATOM 1494 C C . LEU A 1 196 ? 6.048 -1.963 37.160 1.00 52.22 196 LEU A C 1
ATOM 1496 O O . LEU A 1 196 ? 6.598 -0.979 36.663 1.00 52.22 196 LEU A O 1
ATOM 1500 N N . SER A 1 197 ? 6.707 -3.111 37.346 1.00 51.88 197 SER A N 1
ATOM 1501 C CA . SER A 1 197 ? 8.125 -3.253 36.999 1.00 51.88 197 SER A CA 1
ATOM 1502 C C . SER A 1 197 ? 8.343 -3.224 35.481 1.00 51.88 197 SER A C 1
ATOM 1504 O O . SER A 1 197 ? 7.614 -3.849 34.707 1.00 51.88 197 SER A O 1
ATOM 1506 N N . GLN A 1 198 ? 9.384 -2.500 35.058 1.00 48.47 198 GLN A N 1
ATOM 1507 C CA . GLN A 1 198 ? 9.754 -2.290 33.653 1.00 48.47 198 GLN A CA 1
ATOM 1508 C C . GLN A 1 198 ? 9.956 -3.618 32.893 1.00 48.47 198 GLN A C 1
ATOM 1510 O O . GLN A 1 198 ? 9.558 -3.735 31.741 1.00 48.47 198 GLN A O 1
ATOM 1515 N N . THR A 1 199 ? 10.457 -4.655 33.570 1.00 47.47 199 THR A N 1
ATOM 1516 C CA . THR A 1 199 ? 10.652 -6.009 33.029 1.00 47.47 199 THR A CA 1
ATOM 1517 C C . THR A 1 199 ? 9.347 -6.779 32.802 1.00 47.47 199 THR A C 1
ATOM 1519 O O . THR A 1 199 ? 9.243 -7.495 31.816 1.00 47.47 199 THR A O 1
ATOM 1522 N N . THR A 1 200 ? 8.313 -6.589 33.629 1.00 52.19 200 THR A N 1
ATOM 1523 C CA . THR A 1 200 ? 6.987 -7.209 33.403 1.00 52.19 200 THR A CA 1
ATOM 1524 C C . THR A 1 200 ? 6.268 -6.562 32.214 1.00 52.19 200 THR A C 1
ATOM 1526 O O . THR A 1 200 ? 5.573 -7.236 31.454 1.00 52.19 200 THR A O 1
ATOM 1529 N N . LEU A 1 201 ? 6.468 -5.253 32.024 1.00 53.00 201 LEU A N 1
ATOM 1530 C CA . LEU A 1 201 ? 5.939 -4.490 30.891 1.00 53.00 201 LEU A CA 1
ATOM 1531 C C . LEU A 1 201 ? 6.656 -4.824 29.581 1.00 53.00 201 LEU A C 1
ATOM 1533 O O . LEU A 1 201 ? 5.989 -5.018 28.571 1.00 53.00 201 LEU A O 1
ATOM 1537 N N . ASP A 1 202 ? 7.984 -4.941 29.592 1.00 50.22 202 ASP A N 1
ATOM 1538 C CA . ASP A 1 202 ? 8.765 -5.219 28.382 1.00 50.22 202 ASP A CA 1
ATOM 1539 C C . ASP A 1 202 ? 8.636 -6.685 27.916 1.00 50.22 202 ASP A C 1
ATOM 1541 O O . ASP A 1 202 ? 8.552 -6.930 26.714 1.00 50.22 202 ASP A O 1
ATOM 1545 N N . THR A 1 203 ? 8.484 -7.660 28.825 1.00 49.69 203 THR A N 1
ATOM 1546 C CA . THR A 1 203 ? 8.129 -9.047 28.451 1.00 49.69 203 THR A CA 1
ATOM 1547 C C . THR A 1 203 ? 6.678 -9.159 27.951 1.00 49.69 203 THR A C 1
ATOM 1549 O O . THR A 1 203 ? 6.403 -9.931 27.033 1.00 49.69 203 THR A O 1
ATOM 1552 N N . SER A 1 204 ? 5.758 -8.327 28.461 1.00 49.19 204 SER A N 1
ATOM 1553 C CA . SER A 1 204 ? 4.373 -8.259 27.959 1.00 49.19 204 SER A CA 1
ATOM 1554 C C . SER A 1 204 ? 4.260 -7.609 26.570 1.00 49.19 204 SER A C 1
ATOM 1556 O O . SER A 1 204 ? 3.357 -7.956 25.822 1.00 49.19 204 SER A O 1
ATOM 1558 N N . LYS A 1 205 ? 5.180 -6.719 26.175 1.00 52.50 205 LYS A N 1
ATOM 1559 C CA . LYS A 1 205 ? 5.191 -6.081 24.840 1.00 52.50 205 LYS A CA 1
ATOM 1560 C C . LYS A 1 205 ? 5.450 -7.046 23.677 1.00 52.50 205 LYS A C 1
ATOM 1562 O O . LYS A 1 205 ? 4.974 -6.794 22.580 1.00 52.50 205 LYS A O 1
ATOM 1567 N N . ILE A 1 206 ? 6.204 -8.126 23.906 1.00 51.72 206 ILE A N 1
ATOM 1568 C CA . ILE A 1 206 ? 6.598 -9.090 22.858 1.00 51.72 206 ILE A CA 1
ATOM 1569 C C . ILE A 1 206 ? 5.740 -10.367 22.913 1.00 51.72 206 ILE A C 1
ATOM 1571 O O . ILE A 1 206 ? 5.485 -10.976 21.880 1.00 51.72 206 ILE A O 1
ATOM 1575 N N . GLN A 1 207 ? 5.255 -10.768 24.097 1.00 41.31 207 GLN A N 1
ATOM 1576 C CA . GLN A 1 207 ? 4.418 -11.969 24.267 1.00 41.31 207 GLN A CA 1
ATOM 1577 C C . GLN A 1 207 ? 2.905 -11.699 24.350 1.00 41.31 207 GLN A C 1
ATOM 1579 O O . GLN A 1 207 ? 2.123 -12.636 24.221 1.00 41.31 207 GLN A O 1
ATOM 1584 N N . PHE A 1 208 ? 2.468 -10.455 24.560 1.00 47.84 208 PHE A N 1
ATOM 1585 C CA . PHE A 1 208 ? 1.058 -10.096 24.748 1.00 47.84 208 PHE A CA 1
ATOM 1586 C C . PHE A 1 208 ? 0.665 -8.946 23.816 1.00 47.84 208 PHE A C 1
ATOM 1588 O O . PHE A 1 208 ? 0.444 -7.812 24.245 1.00 47.84 208 PHE A O 1
ATOM 1595 N N . ASN A 1 209 ? 0.514 -9.249 22.528 1.00 52.84 209 ASN A N 1
ATOM 1596 C CA . ASN A 1 209 ? -0.257 -8.402 21.623 1.00 52.84 209 ASN A CA 1
ATOM 1597 C C . ASN A 1 209 ? -1.731 -8.459 22.088 1.00 52.84 209 ASN A C 1
ATOM 1599 O O . ASN A 1 209 ? -2.492 -9.333 21.684 1.00 52.84 209 ASN A O 1
ATOM 1603 N N . LYS A 1 210 ? -2.101 -7.634 23.080 1.00 66.19 210 LYS A N 1
ATOM 1604 C CA . LYS A 1 210 ? -3.412 -7.693 23.762 1.00 66.19 210 LYS A CA 1
ATOM 1605 C C . LYS A 1 210 ? -4.571 -7.227 22.885 1.00 66.19 210 LYS A C 1
ATOM 1607 O O . LYS A 1 210 ? -5.721 -7.467 23.242 1.00 66.19 210 LYS A O 1
ATOM 1612 N N . ASP A 1 211 ? -4.270 -6.565 21.776 1.00 80.75 211 ASP A N 1
ATOM 1613 C CA . ASP A 1 211 ? -5.253 -5.975 20.888 1.00 80.75 211 ASP A CA 1
ATOM 1614 C C . ASP A 1 211 ? -5.116 -6.559 19.480 1.00 80.75 211 ASP A C 1
ATOM 1616 O O . ASP A 1 211 ? -4.263 -6.156 18.689 1.00 80.75 211 ASP A O 1
ATOM 1620 N N . VAL A 1 212 ? -5.974 -7.536 19.182 1.00 83.44 212 VAL A N 1
ATOM 1621 C CA . VAL A 1 212 ? -6.007 -8.223 17.883 1.00 83.44 212 VAL A CA 1
ATOM 1622 C C . VAL A 1 212 ? -6.211 -7.231 16.735 1.00 83.44 212 VAL A C 1
ATOM 1624 O O . VAL A 1 212 ? -5.594 -7.381 15.687 1.00 83.44 212 VAL A O 1
ATOM 1627 N N . GLY A 1 213 ? -7.012 -6.181 16.938 1.00 88.19 213 GLY A N 1
ATOM 1628 C CA . GLY A 1 213 ? -7.266 -5.176 15.909 1.00 88.19 213 GLY A CA 1
ATOM 1629 C C . GLY A 1 213 ? -6.027 -4.346 15.592 1.00 88.19 213 GLY A C 1
ATOM 1630 O O . GLY A 1 213 ? -5.699 -4.157 14.426 1.00 88.19 213 GLY A O 1
ATOM 1631 N N . GLN A 1 214 ? -5.283 -3.917 16.615 1.00 86.75 214 GLN A N 1
ATOM 1632 C CA . GLN A 1 214 ? -4.034 -3.185 16.401 1.00 86.75 214 GLN A CA 1
ATOM 1633 C C . GLN A 1 214 ? -2.962 -4.082 15.760 1.00 86.75 214 GLN A C 1
ATOM 1635 O O . GLN A 1 214 ? -2.243 -3.626 14.875 1.00 86.75 214 GLN A O 1
ATOM 1640 N N . ALA A 1 215 ? -2.888 -5.362 16.145 1.00 84.94 215 ALA A N 1
ATOM 1641 C CA . ALA A 1 215 ? -1.975 -6.331 15.536 1.00 84.94 215 ALA A CA 1
ATOM 1642 C C . ALA A 1 215 ? -2.267 -6.558 14.040 1.00 84.94 215 ALA A C 1
ATOM 1644 O O . ALA A 1 215 ? -1.341 -6.610 13.228 1.00 84.94 215 ALA A O 1
ATOM 1645 N N . ILE A 1 216 ? -3.546 -6.659 13.662 1.00 89.75 216 ILE A N 1
ATOM 1646 C CA . ILE A 1 216 ? -3.961 -6.780 12.258 1.00 89.75 216 ILE A CA 1
ATOM 1647 C C . ILE A 1 216 ? -3.591 -5.511 11.481 1.00 89.75 216 ILE A C 1
ATOM 1649 O O . ILE A 1 216 ? -2.955 -5.603 10.435 1.00 89.75 216 ILE A O 1
ATOM 1653 N N . LEU A 1 217 ? -3.926 -4.324 11.999 1.00 91.88 217 LEU A N 1
ATOM 1654 C CA . LEU A 1 217 ? -3.625 -3.060 11.318 1.00 91.88 217 LEU A CA 1
ATOM 1655 C C . LEU A 1 217 ? -2.115 -2.836 11.135 1.00 91.88 217 LEU A C 1
ATOM 1657 O O . LEU A 1 217 ? -1.677 -2.401 10.067 1.00 91.88 217 LEU A O 1
ATOM 1661 N N . GLU A 1 218 ? -1.309 -3.146 12.152 1.00 89.25 218 GLU A N 1
ATOM 1662 C CA . GLU A 1 218 ? 0.154 -3.057 12.087 1.00 89.25 218 GLU A CA 1
ATOM 1663 C C . GLU A 1 218 ? 0.706 -4.016 11.028 1.00 89.25 218 GLU A C 1
ATOM 1665 O O . GLU A 1 218 ? 1.364 -3.575 10.085 1.00 89.25 218 GLU A O 1
ATOM 1670 N N . SER A 1 219 ? 0.367 -5.302 11.121 1.00 86.38 219 SER A N 1
ATOM 1671 C CA . SER A 1 219 ? 0.901 -6.316 10.210 1.00 86.38 219 SER A CA 1
ATOM 1672 C C . SER A 1 219 ? 0.471 -6.084 8.760 1.00 86.38 219 SER A C 1
ATOM 1674 O O . SER A 1 219 ? 1.309 -6.159 7.858 1.00 86.38 219 SER A O 1
ATOM 1676 N N . TYR A 1 220 ? -0.793 -5.723 8.515 1.00 91.94 220 TYR A N 1
ATOM 1677 C CA . TYR A 1 220 ? -1.282 -5.450 7.164 1.00 91.94 220 TYR A CA 1
ATOM 1678 C C . TYR A 1 220 ? -0.589 -4.224 6.559 1.00 91.94 220 TYR A C 1
ATOM 1680 O O . TYR A 1 220 ? -0.037 -4.298 5.459 1.00 91.94 220 TYR A O 1
ATOM 1688 N N . SER A 1 221 ? -0.506 -3.117 7.307 1.00 92.69 221 SER A N 1
ATOM 1689 C CA . SER A 1 221 ? 0.210 -1.917 6.851 1.00 92.69 221 SER A CA 1
ATOM 1690 C C . SER A 1 221 ? 1.696 -2.177 6.585 1.00 92.69 221 SER A C 1
ATOM 1692 O O . SER A 1 221 ? 2.230 -1.678 5.592 1.00 92.69 221 SER A O 1
ATOM 1694 N N . ARG A 1 222 ? 2.351 -3.020 7.393 1.00 88.75 222 ARG A N 1
ATOM 1695 C CA . ARG A 1 222 ? 3.755 -3.411 7.212 1.00 88.75 222 ARG A CA 1
ATOM 1696 C C . ARG A 1 222 ? 3.982 -4.243 5.947 1.00 88.75 222 ARG A C 1
ATOM 1698 O O . ARG A 1 222 ? 4.978 -4.046 5.245 1.00 88.75 222 ARG A O 1
ATOM 1705 N N . VAL A 1 223 ? 3.063 -5.157 5.633 1.00 89.62 223 VAL A N 1
ATOM 1706 C CA . VAL A 1 223 ? 3.105 -5.951 4.394 1.00 89.62 223 VAL A CA 1
ATOM 1707 C C . VAL A 1 223 ? 2.959 -5.044 3.171 1.00 89.62 223 VAL A C 1
ATOM 1709 O O . VAL A 1 223 ? 3.792 -5.116 2.263 1.00 89.62 223 VAL A O 1
ATOM 1712 N N . LEU A 1 224 ? 1.969 -4.144 3.166 1.00 91.50 224 LEU A N 1
ATOM 1713 C CA . LEU A 1 224 ? 1.758 -3.203 2.059 1.00 91.50 224 LEU A CA 1
ATOM 1714 C C . LEU A 1 224 ? 2.938 -2.238 1.892 1.00 91.50 224 LEU A C 1
ATOM 1716 O O . LEU A 1 224 ? 3.366 -1.975 0.768 1.00 91.50 224 LEU A O 1
ATOM 1720 N N . GLU A 1 225 ? 3.515 -1.755 2.996 1.00 90.25 225 GLU A N 1
ATOM 1721 C CA . GLU A 1 225 ? 4.734 -0.944 2.981 1.00 90.25 225 GLU A CA 1
ATOM 1722 C C . GLU A 1 225 ? 5.879 -1.667 2.261 1.00 90.25 225 GLU A C 1
ATOM 1724 O O . GLU A 1 225 ? 6.524 -1.080 1.384 1.00 90.25 225 GLU A O 1
ATOM 1729 N N . SER A 1 226 ? 6.136 -2.923 2.643 1.00 89.31 226 SER A N 1
ATOM 1730 C CA . SER A 1 226 ? 7.223 -3.730 2.090 1.00 89.31 226 SER A CA 1
ATOM 1731 C C . SER A 1 226 ? 7.004 -4.024 0.608 1.00 89.31 226 SER A C 1
ATOM 1733 O O . SER A 1 226 ? 7.923 -3.854 -0.197 1.00 89.31 226 SER A O 1
ATOM 1735 N N . LEU A 1 227 ? 5.781 -4.399 0.226 1.00 91.31 227 LEU A N 1
ATOM 1736 C CA . LEU A 1 227 ? 5.426 -4.656 -1.166 1.00 91.31 227 LEU A CA 1
ATOM 1737 C C . LEU A 1 227 ? 5.608 -3.401 -2.027 1.00 91.31 227 LEU A C 1
ATOM 1739 O O . LEU A 1 227 ? 6.262 -3.452 -3.070 1.00 91.31 227 LEU A O 1
ATOM 1743 N N . ALA A 1 228 ? 5.101 -2.258 -1.564 1.00 94.00 228 ALA A N 1
ATOM 1744 C CA . ALA A 1 228 ? 5.242 -0.985 -2.257 1.00 94.00 228 ALA A CA 1
ATOM 1745 C C . ALA A 1 228 ? 6.717 -0.582 -2.424 1.00 94.00 228 ALA A C 1
ATOM 1747 O O . ALA A 1 228 ? 7.130 -0.189 -3.518 1.00 94.00 228 ALA A O 1
ATOM 1748 N N . PHE A 1 229 ? 7.531 -0.734 -1.374 1.00 92.12 229 PHE A N 1
ATOM 1749 C CA . PHE A 1 229 ? 8.972 -0.480 -1.435 1.00 92.12 229 PHE A CA 1
ATOM 1750 C C . PHE A 1 229 ? 9.677 -1.389 -2.452 1.00 92.12 229 PHE A C 1
ATOM 1752 O O . PHE A 1 229 ? 10.488 -0.916 -3.252 1.00 92.12 229 PHE A O 1
ATOM 1759 N N . ASN A 1 230 ? 9.337 -2.680 -2.470 1.00 90.75 230 ASN A N 1
ATOM 1760 C CA . ASN A 1 230 ? 9.902 -3.634 -3.420 1.00 90.75 230 ASN A CA 1
ATOM 1761 C C . ASN A 1 230 ? 9.538 -3.274 -4.865 1.00 90.75 230 ASN A C 1
ATOM 1763 O O . ASN A 1 230 ? 10.421 -3.256 -5.719 1.00 90.75 230 ASN A O 1
ATOM 1767 N N . ILE A 1 231 ? 8.284 -2.898 -5.137 1.00 92.94 231 ILE A N 1
ATOM 1768 C CA . ILE A 1 231 ? 7.847 -2.452 -6.470 1.00 92.94 231 ILE A CA 1
ATOM 1769 C C . ILE A 1 231 ? 8.625 -1.208 -6.923 1.00 92.94 231 ILE A C 1
ATOM 1771 O O . ILE A 1 231 ? 9.063 -1.142 -8.077 1.00 92.94 231 ILE A O 1
ATOM 1775 N N . VAL A 1 232 ? 8.838 -0.234 -6.029 1.00 93.31 232 VAL A N 1
ATOM 1776 C CA . VAL A 1 232 ? 9.681 0.941 -6.312 1.00 93.31 232 VAL A CA 1
ATOM 1777 C C . VAL A 1 232 ? 11.099 0.499 -6.671 1.00 93.31 232 VAL A C 1
ATOM 1779 O O . VAL A 1 232 ? 11.601 0.885 -7.728 1.00 93.31 232 VAL A O 1
ATOM 1782 N N . SER A 1 233 ? 11.715 -0.346 -5.839 1.00 89.19 233 SER A N 1
ATOM 1783 C CA . SER A 1 233 ? 13.080 -0.839 -6.052 1.00 89.19 233 SER A CA 1
ATOM 1784 C C . SER A 1 233 ? 13.218 -1.586 -7.380 1.00 89.19 233 SER A C 1
ATOM 1786 O O . SER A 1 233 ? 14.121 -1.289 -8.159 1.00 89.19 233 SER A O 1
ATOM 1788 N N . TRP A 1 234 ? 12.314 -2.519 -7.681 1.00 90.56 234 TRP A N 1
ATOM 1789 C CA . TRP A 1 234 ? 12.322 -3.275 -8.935 1.00 90.56 234 TRP A CA 1
ATOM 1790 C C . TRP A 1 234 ? 12.140 -2.373 -10.151 1.00 90.56 234 TRP A C 1
ATOM 1792 O O . TRP A 1 234 ? 12.837 -2.530 -11.155 1.00 90.56 234 TRP A O 1
ATOM 1802 N N . THR A 1 235 ? 11.250 -1.384 -10.061 1.00 93.19 235 THR A N 1
ATOM 1803 C CA . THR A 1 235 ? 11.044 -0.445 -11.166 1.00 93.19 235 THR A CA 1
ATOM 1804 C C . THR A 1 235 ? 12.272 0.437 -11.387 1.00 93.19 235 THR A C 1
ATOM 1806 O O . THR A 1 235 ? 12.647 0.691 -12.533 1.00 93.19 235 THR A O 1
ATOM 1809 N N . ASP A 1 236 ? 12.935 0.888 -10.319 1.00 93.62 236 ASP A N 1
ATOM 1810 C CA . ASP A 1 236 ? 14.172 1.664 -10.425 1.00 93.62 236 ASP A CA 1
ATOM 1811 C C . ASP A 1 236 ? 15.319 0.826 -11.031 1.00 93.62 236 ASP A C 1
ATOM 1813 O O . ASP A 1 236 ? 16.077 1.347 -11.854 1.00 93.62 236 ASP A O 1
ATOM 1817 N N . GLU A 1 237 ? 15.410 -0.473 -10.723 1.00 91.75 237 GLU A N 1
ATOM 1818 C CA . GLU A 1 237 ? 16.369 -1.396 -11.353 1.00 91.75 237 GLU A CA 1
ATOM 1819 C C . GLU A 1 237 ? 16.114 -1.555 -12.866 1.00 91.75 237 GLU A C 1
ATOM 1821 O O . GLU A 1 237 ? 17.049 -1.467 -13.670 1.00 91.75 237 GLU A O 1
ATOM 1826 N N . VAL A 1 238 ? 14.852 -1.696 -13.290 1.00 93.12 238 VAL A N 1
ATOM 1827 C CA . VAL A 1 238 ? 14.474 -1.739 -14.717 1.00 93.12 238 VAL A CA 1
ATOM 1828 C C . VAL A 1 238 ? 14.791 -0.414 -15.418 1.00 93.12 238 VAL A C 1
ATOM 1830 O O . VAL A 1 238 ? 15.357 -0.402 -16.513 1.00 93.12 238 VAL A O 1
ATOM 1833 N N . LEU A 1 239 ? 14.473 0.724 -14.794 1.00 93.62 239 LEU A N 1
ATOM 1834 C CA . LEU A 1 239 ? 14.779 2.052 -15.340 1.00 93.62 239 LEU A CA 1
ATOM 1835 C C . LEU A 1 239 ? 16.291 2.305 -15.434 1.00 93.62 239 LEU A C 1
ATOM 1837 O O . LEU A 1 239 ? 16.746 3.019 -16.334 1.00 93.62 239 LEU A O 1
ATOM 1841 N N . PHE A 1 240 ? 17.078 1.731 -14.523 1.00 92.75 240 PHE A N 1
ATOM 1842 C CA . PHE A 1 240 ? 18.533 1.758 -14.593 1.00 92.75 240 PHE A CA 1
ATOM 1843 C C . PHE A 1 240 ? 19.052 0.939 -15.784 1.00 92.75 240 PHE A C 1
ATOM 1845 O O . PHE A 1 240 ? 19.867 1.450 -16.558 1.00 92.75 240 PHE A O 1
ATOM 1852 N N . ALA A 1 241 ? 18.534 -0.278 -15.984 1.00 90.62 241 ALA A N 1
ATOM 1853 C CA . ALA A 1 241 ? 18.867 -1.117 -17.135 1.00 90.62 241 ALA A CA 1
ATOM 1854 C C . ALA A 1 241 ? 18.492 -0.447 -18.474 1.00 90.62 241 ALA A C 1
ATOM 1856 O O . ALA A 1 241 ? 19.314 -0.409 -19.390 1.00 90.62 241 ALA A O 1
ATOM 1857 N N . ASP A 1 242 ? 17.311 0.179 -18.568 1.00 93.56 242 ASP A N 1
ATOM 1858 C CA . ASP A 1 242 ? 16.889 0.994 -19.724 1.00 93.56 242 ASP A CA 1
ATOM 1859 C C . ASP A 1 242 ? 17.879 2.124 -20.033 1.00 93.56 242 ASP A C 1
ATOM 1861 O O . ASP A 1 242 ? 18.245 2.347 -21.188 1.00 93.56 242 ASP A O 1
ATOM 1865 N N . LYS A 1 243 ? 18.358 2.831 -19.003 1.00 93.19 243 LYS A N 1
ATOM 1866 C CA . LYS A 1 243 ? 19.348 3.899 -19.179 1.00 93.19 243 LYS A CA 1
ATOM 1867 C C . LYS A 1 243 ? 20.690 3.360 -19.679 1.00 93.19 243 LYS A C 1
ATOM 1869 O O . LYS A 1 243 ? 21.366 4.057 -20.434 1.00 93.19 243 LYS A O 1
ATOM 1874 N N . ALA A 1 244 ? 21.088 2.163 -19.248 1.00 90.31 244 ALA A N 1
ATOM 1875 C CA . ALA A 1 244 ? 22.323 1.521 -19.687 1.00 90.31 244 ALA A CA 1
ATOM 1876 C C . ALA A 1 244 ? 22.239 1.032 -21.143 1.00 90.31 244 ALA A C 1
ATOM 1878 O O . ALA A 1 244 ? 23.183 1.244 -21.894 1.00 90.31 244 ALA A O 1
ATOM 1879 N N . ALA A 1 245 ? 21.104 0.462 -21.560 1.00 89.38 245 ALA A N 1
ATOM 1880 C CA . ALA A 1 245 ? 20.887 -0.066 -22.913 1.00 89.38 245 ALA A CA 1
ATOM 1881 C C . ALA A 1 245 ? 20.789 1.009 -24.015 1.00 89.38 245 ALA A C 1
ATOM 1883 O O . ALA A 1 245 ? 20.810 0.687 -25.201 1.00 89.38 245 ALA A O 1
ATOM 1884 N N . ARG A 1 246 ? 20.647 2.280 -23.627 1.00 85.50 246 ARG A N 1
ATOM 1885 C CA . ARG A 1 246 ? 20.539 3.439 -24.529 1.00 85.50 246 ARG A CA 1
ATOM 1886 C C . ARG A 1 246 ? 21.856 4.173 -24.782 1.00 85.50 246 ARG A C 1
ATOM 1888 O O . ARG A 1 246 ? 21.839 5.179 -25.491 1.00 85.50 246 ARG A O 1
ATOM 1895 N N . LYS A 1 247 ? 22.941 3.742 -24.140 1.00 73.69 247 LYS A N 1
ATOM 1896 C CA . LYS A 1 247 ? 24.295 4.255 -24.371 1.00 73.69 247 LYS A CA 1
ATOM 1897 C C . LYS A 1 247 ? 24.961 3.471 -25.489 1.00 73.69 247 LYS A C 1
ATOM 1899 O O . LYS A 1 247 ? 25.683 4.126 -26.266 1.00 73.69 247 LYS A O 1
#